Protein 4ZPO (pdb70)

GO terms:
  GO:0016020 membrane (C, IDA)
  GO:0043524 negative regulation of neuron apoptotic process (P, IGI)
  GO:0050808 synapse organization (P, IGI)

Structure (mmCIF, N/CA/C/O backbone):
data_4ZPO
#
_entry.id   4ZPO
#
_cell.length_a   108.637
_cell.length_b   108.637
_cell.length_c   96.614
_cell.angle_alpha   90.00
_cell.angle_beta   90.00
_cell.angle_gamma   90.00
#
_symmetry.space_group_name_H-M   'P 43 21 2'
#
loop_
_entity.id
_entity.type
_entity.pdbx_description
1 polymer 'MCG133388, isoform CRA_f'
2 branched alpha-L-fucopyranose-(1-6)-2-acetamido-2-deoxy-beta-D-glucopyranose
3 non-polymer 'CALCIUM ION'
4 non-polymer alpha-D-mannopyranose
5 non-polymer (4S)-2-METHYL-2,4-PENTANEDIOL
6 water water
#
loop_
_atom_site.group_PDB
_atom_site.id
_atom_site.type_symbol
_atom_site.label_atom_id
_atom_site.label_alt_id
_atom_site.label_comp_id
_atom_site.label_asym_id
_atom_site.label_entity_id
_atom_site.label_seq_id
_atom_site.pdbx_PDB_ins_code
_atom_site.Cartn_x
_atom_site.Cartn_y
_atom_site.Cartn_z
_atom_site.occupancy
_atom_site.B_iso_or_equiv
_atom_site.auth_seq_id
_atom_site.auth_comp_id
_atom_site.auth_asym_id
_atom_site.auth_atom_id
_atom_site.pdbx_PDB_model_num
ATOM 1 N N . GLN A 1 1 ? 33.275 -0.241 67.605 1.00 114.65 1 GLN A N 1
ATOM 2 C CA . GLN A 1 1 ? 34.633 0.057 67.167 1.00 117.57 1 GLN A CA 1
ATOM 3 C C . GLN A 1 1 ? 34.745 1.508 66.706 1.00 112.93 1 GLN A C 1
ATOM 4 O O . GLN A 1 1 ? 35.165 2.380 67.467 1.00 113.13 1 GLN A O 1
ATOM 10 N N . LEU A 1 2 ? 34.373 1.760 65.455 1.00 107.75 2 LEU A N 1
ATOM 11 C CA . LEU A 1 2 ? 34.333 3.118 64.925 1.00 103.59 2 LEU A CA 1
ATOM 12 C C . LEU A 1 2 ? 32.932 3.470 64.441 1.00 101.53 2 LEU A C 1
ATOM 13 O O . LEU A 1 2 ? 32.416 2.858 63.505 1.00 100.25 2 LEU A O 1
ATOM 18 N N . ARG A 1 3 ? 32.321 4.460 65.081 1.00 101.78 3 ARG A N 1
ATOM 19 C CA . ARG A 1 3 ? 30.965 4.864 64.738 1.00 102.17 3 ARG A CA 1
ATOM 20 C C . ARG A 1 3 ? 30.908 6.311 64.262 1.00 95.69 3 ARG A C 1
ATOM 21 O O . ARG A 1 3 ? 31.336 7.226 64.966 1.00 93.49 3 ARG A O 1
ATOM 29 N N . TYR A 1 4 ? 30.380 6.505 63.059 1.00 91.72 4 TYR A N 1
ATOM 30 C CA . TYR A 1 4 ? 30.187 7.840 62.511 1.00 86.99 4 TYR A CA 1
ATOM 31 C C . TYR A 1 4 ? 28.751 8.008 62.034 1.00 83.09 4 TYR A C 1
ATOM 32 O O . TYR A 1 4 ? 28.003 7.036 61.939 1.00 83.52 4 TYR A O 1
ATOM 41 N N . SER A 1 5 ? 28.370 9.245 61.736 1.00 83.08 5 SER A N 1
ATOM 42 C CA . SER A 1 5 ? 27.027 9.529 61.249 1.00 77.17 5 SER A CA 1
ATOM 43 C C . SER A 1 5 ? 27.071 10.411 60.009 1.00 78.88 5 SER A C 1
ATOM 44 O O . SER A 1 5 ? 27.862 11.352 59.934 1.00 85.14 5 SER A O 1
ATOM 47 N N . VAL A 1 6 ? 26.223 10.099 59.036 1.00 76.79 6 VAL A N 1
ATOM 48 C CA . VAL A 1 6 ? 26.119 10.909 57.829 1.00 75.63 6 VAL A CA 1
ATOM 49 C C . VAL A 1 6 ? 24.653 11.055 57.418 1.00 81.53 6 VAL A C 1
ATOM 50 O O . VAL A 1 6 ? 23.869 10.109 57.515 1.00 79.83 6 VAL A O 1
ATOM 54 N N . VAL A 1 7 ? 24.284 12.255 56.985 1.00 83.16 7 VAL A N 1
ATOM 55 C CA . VAL A 1 7 ? 22.917 12.528 56.564 1.00 78.50 7 VAL A CA 1
ATOM 56 C C . VAL A 1 7 ? 22.664 11.978 55.164 1.00 76.10 7 VAL A C 1
ATOM 57 O O . VAL A 1 7 ? 23.488 12.139 54.265 1.00 79.36 7 VAL A O 1
ATOM 61 N N . GLU A 1 8 ? 21.523 11.316 54.997 1.00 74.33 8 GLU A N 1
ATOM 62 C CA . GLU A 1 8 ? 21.091 10.802 53.703 1.00 69.52 8 GLU A CA 1
ATOM 63 C C . GLU A 1 8 ? 21.013 11.923 52.666 1.00 71.82 8 GLU A C 1
ATOM 64 O O . GLU A 1 8 ? 20.767 13.079 53.016 1.00 83.29 8 GLU A O 1
ATOM 70 N N . GLU A 1 9 ? 21.239 11.574 51.401 1.00 62.82 9 GLU A N 1
ATOM 71 C CA . GLU A 1 9 ? 21.131 12.505 50.274 1.00 60.36 9 GLU A CA 1
ATOM 72 C C . GLU A 1 9 ? 22.149 13.642 50.333 1.00 58.86 9 GLU A C 1
ATOM 73 O O . GLU A 1 9 ? 21.987 14.662 49.663 1.00 57.98 9 GLU A O 1
ATOM 79 N N . SER A 1 10 ? 23.196 13.468 51.131 1.00 59.44 10 SER A N 1
ATOM 80 C CA . SER A 1 10 ? 24.251 14.470 51.214 1.00 58.38 10 SER A CA 1
ATOM 81 C C . SER A 1 10 ? 25.112 14.434 49.956 1.00 60.45 10 SER A C 1
ATOM 82 O O . SER A 1 10 ? 25.325 13.372 49.371 1.00 61.90 10 SER A O 1
ATOM 85 N N . GLU A 1 11 ? 25.599 15.599 49.543 1.00 70.36 11 GLU A N 1
ATOM 86 C CA . GLU A 1 11 ? 26.399 15.713 48.328 1.00 76.27 11 GLU A CA 1
ATOM 87 C C . GLU A 1 11 ? 27.738 14.992 48.453 1.00 76.72 11 GLU A C 1
ATOM 88 O O . GLU A 1 11 ? 28.323 14.946 49.536 1.00 73.97 11 GLU A O 1
ATOM 94 N N . PRO A 1 12 ? 28.220 14.416 47.339 1.00 77.99 12 PRO A N 1
ATOM 95 C CA . PRO A 1 12 ? 29.530 13.757 47.286 1.00 73.52 12 PRO A CA 1
ATOM 96 C C . PRO A 1 12 ? 30.656 14.687 47.732 1.00 74.63 12 PRO A C 1
ATOM 97 O O . PRO A 1 12 ? 30.776 15.801 47.222 1.00 76.53 12 PRO A O 1
ATOM 101 N N . GLY A 1 13 ? 31.468 14.226 48.677 1.00 72.71 13 GLY A N 1
ATOM 102 C CA . GLY A 1 13 ? 32.527 15.041 49.238 1.00 67.94 13 GLY A CA 1
ATOM 103 C C . GLY A 1 13 ? 32.237 15.389 50.684 1.00 62.40 13 GLY A C 1
ATOM 104 O O . GLY A 1 13 ? 33.072 15.971 51.376 1.00 64.37 13 GLY A O 1
ATOM 105 N N . THR A 1 14 ? 31.040 15.029 51.137 1.00 56.08 14 THR A N 1
ATOM 106 C CA . THR A 1 14 ? 30.624 15.276 52.512 1.00 57.90 14 THR A CA 1
ATOM 107 C C . THR A 1 14 ? 31.481 14.484 53.493 1.00 57.78 14 THR A C 1
ATOM 108 O O . THR A 1 14 ? 31.705 13.288 53.308 1.00 58.23 14 THR A O 1
ATOM 112 N N . LEU A 1 15 ? 31.961 15.158 54.533 1.00 60.58 15 LEU A N 1
ATOM 113 C CA . LEU A 1 15 ? 32.761 14.504 55.560 1.00 67.14 15 LEU A CA 1
ATOM 114 C C . LEU A 1 15 ? 31.891 13.576 56.400 1.00 71.84 15 LEU A C 1
ATOM 115 O O . LEU A 1 15 ? 30.731 13.883 56.677 1.00 79.13 15 LEU A O 1
ATOM 120 N N . VAL A 1 16 ? 32.453 12.441 56.800 1.00 72.45 16 VAL A N 1
ATOM 121 C CA . VAL A 1 16 ? 31.732 11.476 57.622 1.00 71.07 16 VAL A CA 1
ATOM 122 C C . VAL A 1 16 ? 32.494 11.202 58.916 1.00 72.47 16 VAL A C 1
ATOM 123 O O . VAL A 1 16 ? 31.900 11.083 59.989 1.00 77.25 16 VAL A O 1
ATOM 127 N N . GLY A 1 17 ? 33.816 11.113 58.807 1.00 73.00 17 GLY A N 1
ATOM 128 C CA . GLY A 1 17 ? 34.662 10.874 59.962 1.00 76.78 17 GLY A CA 1
ATOM 129 C C . GLY A 1 17 ? 36.137 10.835 59.613 1.00 76.03 17 GLY A C 1
ATOM 130 O O . GLY A 1 17 ? 36.509 10.528 58.481 1.00 72.32 17 GLY A O 1
ATOM 131 N N . ASN A 1 18 ? 36.980 11.150 60.590 1.00 80.28 18 ASN A N 1
ATOM 132 C CA . ASN A 1 18 ? 38.423 11.118 60.393 1.00 88.48 18 ASN A CA 1
ATOM 133 C C . ASN A 1 18 ? 39.001 9.779 60.838 1.00 91.95 18 ASN A C 1
ATOM 134 O O . ASN A 1 18 ? 39.264 9.567 62.021 1.00 96.06 18 ASN A O 1
ATOM 139 N N . VAL A 1 19 ? 39.192 8.879 59.878 1.00 88.64 19 VAL A N 1
ATOM 140 C CA . VAL A 1 19 ? 39.693 7.538 60.157 1.00 85.96 19 VAL A CA 1
ATOM 141 C C . VAL A 1 19 ? 41.141 7.564 60.645 1.00 87.01 19 VAL A C 1
ATOM 142 O O . VAL A 1 19 ? 41.503 6.852 61.583 1.00 86.18 19 VAL A O 1
ATOM 146 N N . ALA A 1 20 ? 41.961 8.397 60.010 1.00 85.22 20 ALA A N 1
ATOM 147 C CA . ALA A 1 20 ? 43.382 8.480 60.334 1.00 84.47 20 ALA A CA 1
ATOM 148 C C . ALA A 1 20 ? 43.619 8.983 61.756 1.00 88.25 20 ALA A C 1
ATOM 149 O O . ALA A 1 20 ? 44.446 8.437 62.485 1.00 91.43 20 ALA A O 1
ATOM 151 N N . GLN A 1 21 ? 42.889 10.024 62.145 1.00 92.83 21 GLN A N 1
ATOM 152 C CA . GLN A 1 21 ? 43.050 10.624 63.466 1.00 103.52 21 GLN A CA 1
ATOM 153 C C . GLN A 1 21 ? 42.567 9.691 64.573 1.00 104.86 21 GLN A C 1
ATOM 154 O O . GLN A 1 21 ? 43.215 9.558 65.611 1.00 109.04 21 GLN A O 1
ATOM 160 N N . ASP A 1 22 ? 41.431 9.040 64.340 1.00 101.27 22 ASP A N 1
ATOM 161 C CA . ASP A 1 22 ? 40.840 8.144 65.330 1.00 101.81 22 ASP A CA 1
ATOM 162 C C . ASP A 1 22 ? 41.598 6.823 65.432 1.00 98.57 22 ASP A C 1
ATOM 163 O O . ASP A 1 22 ? 41.283 5.982 66.275 1.00 97.76 22 ASP A O 1
ATOM 168 N N . LEU A 1 23 ? 42.595 6.643 64.571 1.00 95.64 23 LEU A N 1
ATOM 169 C CA . LEU A 1 23 ? 43.398 5.425 64.572 1.00 93.51 23 LEU A CA 1
ATOM 170 C C . LEU A 1 23 ? 44.824 5.699 65.036 1.00 95.14 23 LEU A C 1
ATOM 171 O O . LEU A 1 23 ? 45.574 4.772 65.341 1.00 95.65 23 LEU A O 1
ATOM 176 N N . GLY A 1 24 ? 45.193 6.975 65.089 1.00 86.67 24 GLY A N 1
ATOM 177 C CA . GLY A 1 24 ? 46.517 7.367 65.533 1.00 89.47 24 GLY A CA 1
ATOM 178 C C . GLY A 1 24 ? 47.493 7.537 64.385 1.00 94.78 24 GLY A C 1
ATOM 179 O O . GLY A 1 24 ? 48.691 7.731 64.600 1.00 90.95 24 GLY A O 1
ATOM 180 N N . LEU A 1 25 ? 46.979 7.463 63.162 1.00 85.42 25 LEU A N 1
ATOM 181 C CA . LEU A 1 25 ? 47.806 7.627 61.972 1.00 91.89 25 LEU A CA 1
ATOM 182 C C . LEU A 1 25 ? 47.976 9.102 61.625 1.00 92.06 25 LEU A C 1
ATOM 183 O O . LEU A 1 25 ? 46.996 9.826 61.457 1.00 88.22 25 LEU A O 1
ATOM 188 N N . LYS A 1 26 ? 49.227 9.542 61.522 1.00 95.07 26 LYS A N 1
ATOM 189 C CA . LYS A 1 26 ? 49.523 10.937 61.217 1.00 96.78 26 LYS A CA 1
ATOM 190 C C . LYS A 1 26 ? 50.639 11.068 60.184 1.00 96.84 26 LYS A C 1
ATOM 191 O O . LYS A 1 26 ? 51.782 10.698 60.444 1.00 98.93 26 LYS A O 1
ATOM 197 N N . GLY A 1 27 ? 50.301 11.596 59.012 1.00 95.58 27 GLY A N 1
ATOM 198 C CA . GLY A 1 27 ? 51.291 11.877 57.989 1.00 94.40 27 GLY A CA 1
ATOM 199 C C . GLY A 1 27 ? 51.700 10.679 57.154 1.00 92.81 27 GLY A C 1
ATOM 200 O O . GLY A 1 27 ? 50.907 10.152 56.373 1.00 89.17 27 GLY A O 1
ATOM 201 N N . THR A 1 28 ? 52.946 10.247 57.325 1.00 93.44 28 THR A N 1
ATOM 202 C CA . THR A 1 28 ? 53.515 9.175 56.514 1.00 87.17 28 THR A CA 1
ATOM 203 C C . THR A 1 28 ? 52.893 7.817 56.845 1.00 86.63 28 THR A C 1
ATOM 204 O O . THR A 1 28 ? 52.978 6.877 56.053 1.00 86.42 28 THR A O 1
ATOM 208 N N . ASP A 1 29 ? 52.264 7.722 58.014 1.00 89.22 29 ASP A N 1
ATOM 209 C CA . ASP A 1 29 ? 51.608 6.487 58.439 1.00 90.74 29 ASP A CA 1
ATOM 210 C C . ASP A 1 29 ? 50.558 6.023 57.435 1.00 90.36 29 ASP A C 1
ATOM 211 O O . ASP A 1 29 ? 50.343 4.825 57.255 1.00 89.96 29 ASP A O 1
ATOM 216 N N . LEU A 1 30 ? 49.908 6.984 56.786 1.00 90.77 30 LEU A N 1
ATOM 217 C CA . LEU A 1 30 ? 48.848 6.692 55.829 1.00 89.43 30 LEU A CA 1
ATOM 218 C C . LEU A 1 30 ? 49.382 5.963 54.599 1.00 89.93 30 LEU A C 1
ATOM 219 O O . LEU A 1 30 ? 48.682 5.147 53.999 1.00 90.81 30 LEU A O 1
ATOM 224 N N . LEU A 1 31 ? 50.623 6.262 54.226 1.00 88.32 31 LEU A N 1
ATOM 225 C CA . LEU A 1 31 ? 51.251 5.623 53.075 1.00 87.50 31 LEU A CA 1
ATOM 226 C C . LEU A 1 31 ? 52.005 4.358 53.473 1.00 92.90 31 LEU A C 1
ATOM 227 O O . LEU A 1 31 ? 51.853 3.311 52.842 1.00 94.94 31 LEU A O 1
ATOM 232 N N . SER A 1 32 ? 52.816 4.466 54.522 1.00 93.99 32 SER A N 1
ATOM 233 C CA . SER A 1 32 ? 53.651 3.358 54.979 1.00 89.36 32 SER A CA 1
ATOM 234 C C . SER A 1 32 ? 52.826 2.143 55.394 1.00 94.17 32 SER A C 1
ATOM 235 O O . SER A 1 32 ? 53.214 1.003 55.140 1.00 92.28 32 SER A O 1
ATOM 238 N N . ARG A 1 33 ? 51.688 2.390 56.034 1.00 87.72 33 ARG A N 1
ATOM 239 C CA . ARG A 1 33 ? 50.823 1.305 56.480 1.00 90.83 33 ARG A CA 1
ATOM 240 C C . ARG A 1 33 ? 49.692 1.055 55.488 1.00 86.96 33 ARG A C 1
ATOM 241 O O . ARG A 1 33 ? 48.815 0.225 55.731 1.00 85.68 33 ARG A O 1
ATOM 249 N N . ARG A 1 34 ? 49.727 1.781 54.372 1.00 85.48 34 ARG A N 1
ATOM 250 C CA . ARG A 1 34 ? 48.778 1.595 53.275 1.00 87.71 34 ARG A CA 1
ATOM 251 C C . ARG A 1 34 ? 47.321 1.670 53.724 1.00 83.18 34 ARG A C 1
ATOM 252 O O . ARG A 1 34 ? 46.626 0.655 53.767 1.00 82.75 34 ARG A O 1
ATOM 260 N N . LEU A 1 35 ? 46.868 2.874 54.061 1.00 78.03 35 LEU A N 1
ATOM 261 C CA . LEU A 1 35 ? 45.477 3.088 54.442 1.00 83.51 35 LEU A CA 1
ATOM 262 C C . LEU A 1 35 ? 44.580 2.728 53.264 1.00 79.30 35 LEU A C 1
ATOM 263 O O . LEU A 1 35 ? 44.880 3.070 52.120 1.00 80.86 35 LEU A O 1
ATOM 268 N N . ARG A 1 36 ? 43.482 2.033 53.543 1.00 76.81 36 ARG A N 1
ATOM 269 C CA . ARG A 1 36 ? 42.736 1.367 52.485 1.00 76.94 36 ARG A CA 1
ATOM 270 C C . ARG A 1 36 ? 41.342 0.931 52.928 1.00 81.30 36 ARG A C 1
ATOM 271 O O . ARG A 1 36 ? 41.146 0.526 54.074 1.00 87.27 36 ARG A O 1
ATOM 279 N N . LEU A 1 37 ? 40.377 1.019 52.018 1.00 80.38 37 LEU A N 1
ATOM 280 C CA . LEU A 1 37 ? 39.065 0.422 52.242 1.00 71.25 37 LEU A CA 1
ATOM 281 C C . LEU A 1 37 ? 39.132 -1.063 51.909 1.00 88.48 37 LEU A C 1
ATOM 282 O O . LEU A 1 37 ? 39.908 -1.474 51.048 1.00 84.80 37 LEU A O 1
ATOM 287 N N . GLY A 1 38 ? 38.319 -1.860 52.598 1.00 91.97 38 GLY A N 1
ATOM 288 C CA . GLY A 1 38 ? 38.343 -3.307 52.457 1.00 92.97 38 GLY A CA 1
ATOM 289 C C . GLY A 1 38 ? 38.257 -3.818 51.031 1.00 95.29 38 GLY A C 1
ATOM 290 O O . GLY A 1 38 ? 39.261 -4.228 50.448 1.00 95.51 38 GLY A O 1
ATOM 291 N N . SER A 1 39 ? 37.054 -3.798 50.468 1.00 97.01 39 SER A N 1
ATOM 292 C CA . SER A 1 39 ? 36.846 -4.285 49.110 1.00 97.51 39 SER A CA 1
ATOM 293 C C . SER A 1 39 ? 36.351 -3.177 48.188 1.00 92.76 39 SER A C 1
ATOM 294 O O . SER A 1 39 ? 36.144 -2.042 48.619 1.00 83.43 39 SER A O 1
ATOM 297 N N . GLU A 1 40 ? 36.163 -3.518 46.917 1.00 95.36 40 GLU A N 1
ATOM 298 C CA . GLU A 1 40 ? 35.687 -2.565 45.922 1.00 94.78 40 GLU A CA 1
ATOM 299 C C . GLU A 1 40 ? 34.252 -2.143 46.221 1.00 95.44 40 GLU A C 1
ATOM 300 O O . GLU A 1 40 ? 33.814 -1.065 45.821 1.00 97.57 40 GLU A O 1
ATOM 306 N N . GLU A 1 41 ? 33.526 -3.005 46.927 1.00 95.14 41 GLU A N 1
ATOM 307 C CA . GLU A 1 41 ? 32.144 -2.732 47.301 1.00 93.11 41 GLU A CA 1
ATOM 308 C C . GLU A 1 41 ? 32.067 -1.643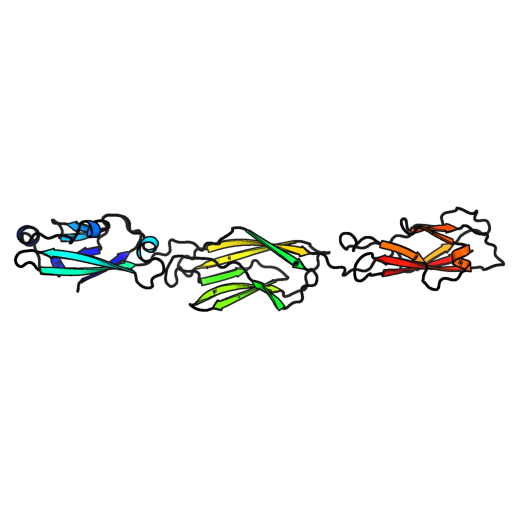 48.365 1.00 91.55 41 GLU A C 1
ATOM 309 O O . GLU A 1 41 ? 31.136 -0.837 48.376 1.00 86.93 41 GLU A O 1
ATOM 315 N N . ASN A 1 42 ? 33.051 -1.626 49.259 1.00 92.40 42 ASN A N 1
ATOM 316 C CA . ASN A 1 42 ? 33.107 -0.627 50.322 1.00 89.54 42 ASN A CA 1
ATOM 317 C C . ASN A 1 42 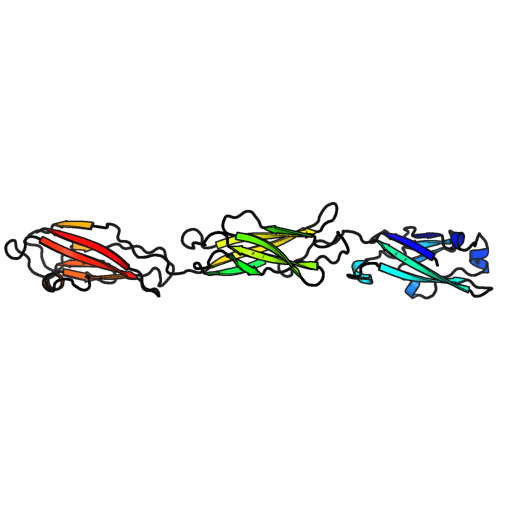? 33.258 0.787 49.773 1.00 84.20 42 ASN A C 1
ATOM 318 O O . ASN A 1 42 ? 32.750 1.745 50.353 1.00 86.58 42 ASN A O 1
ATOM 323 N N . GLY A 1 43 ? 33.957 0.906 48.649 1.00 85.10 43 GLY A N 1
ATOM 324 C CA . GLY A 1 43 ? 34.212 2.199 48.040 1.00 87.71 43 GLY A CA 1
ATOM 325 C C . GLY A 1 43 ? 33.125 2.646 47.083 1.00 88.46 43 GLY A C 1
ATOM 326 O O . GLY A 1 43 ? 33.294 3.629 46.361 1.00 88.47 43 GLY A O 1
ATOM 327 N N . ARG A 1 44 ? 32.008 1.925 47.074 1.00 88.35 44 ARG A N 1
ATOM 328 C CA . ARG A 1 44 ? 30.884 2.276 46.214 1.00 85.77 44 ARG A CA 1
ATOM 329 C C . ARG A 1 44 ? 30.264 3.603 46.638 1.00 84.93 44 ARG A C 1
ATOM 330 O O . ARG A 1 44 ? 29.975 4.459 45.801 1.00 85.54 44 ARG A O 1
ATOM 338 N N . TYR A 1 45 ? 30.070 3.772 47.942 1.00 82.51 45 TYR A N 1
ATOM 339 C CA . TYR A 1 45 ? 29.454 4.984 48.470 1.00 79.94 45 TYR A CA 1
ATOM 340 C C . TYR A 1 45 ? 30.449 5.857 49.229 1.00 78.03 45 TYR A C 1
ATOM 341 O O . TYR A 1 45 ? 30.158 7.012 49.538 1.00 78.97 45 TYR A O 1
ATOM 350 N N . PHE A 1 46 ? 31.623 5.310 49.528 1.00 78.00 46 PHE A N 1
ATOM 351 C CA . PHE A 1 46 ? 32.608 6.037 50.323 1.00 72.12 46 PHE A CA 1
ATOM 352 C C . PHE A 1 46 ? 33.979 6.122 49.655 1.00 71.72 46 PHE A C 1
ATOM 353 O O . PHE A 1 46 ? 34.277 5.392 48.709 1.00 69.67 46 PHE A O 1
ATOM 361 N N . SER A 1 47 ? 34.808 7.027 50.166 1.00 73.46 47 SER A N 1
ATOM 362 C CA . SER A 1 47 ? 36.179 7.179 49.699 1.00 72.94 47 SER A CA 1
ATOM 363 C C . SER A 1 47 ? 37.091 7.545 50.861 1.00 71.68 47 SER A C 1
ATOM 364 O O . SER A 1 47 ? 36.815 8.485 51.608 1.00 68.66 47 SER A O 1
ATOM 367 N N . LEU A 1 48 ? 38.177 6.796 51.012 1.00 74.29 48 LEU A N 1
ATOM 368 C CA . LEU A 1 48 ? 39.144 7.064 52.065 1.00 62.94 48 LEU A CA 1
ATOM 369 C C . LEU A 1 48 ? 40.354 7.789 51.486 1.00 70.40 48 LEU A C 1
ATOM 370 O O . LEU A 1 48 ? 41.076 7.243 50.653 1.00 75.34 48 LEU A O 1
ATOM 375 N N . SER A 1 49 ? 40.562 9.026 51.924 1.00 71.60 49 SER A N 1
ATOM 376 C CA . SER A 1 49 ? 41.632 9.861 51.389 1.00 74.70 49 SER A CA 1
ATOM 377 C C . SER A 1 49 ? 42.989 9.504 51.987 1.00 76.68 49 SER A C 1
ATOM 378 O O . SER A 1 49 ? 43.089 9.161 53.163 1.00 78.66 49 SER A O 1
ATOM 381 N N . LEU A 1 50 ? 44.031 9.581 51.165 1.00 81.11 50 LEU A N 1
ATOM 382 C CA . LEU A 1 50 ? 45.396 9.368 51.635 1.00 89.18 50 LEU A CA 1
ATOM 383 C C . LEU A 1 50 ? 46.016 10.686 52.079 1.00 87.76 50 LEU A C 1
ATOM 384 O O . LEU A 1 50 ? 47.092 10.707 52.675 1.00 90.21 50 LEU A O 1
ATOM 389 N N . VAL A 1 51 ? 45.329 11.784 51.781 1.00 84.91 51 VAL A N 1
ATOM 390 C CA . VAL A 1 51 ? 45.810 13.113 52.141 1.00 84.57 51 VAL A CA 1
ATOM 391 C C . VAL A 1 51 ? 45.273 13.547 53.500 1.00 81.81 51 VAL A C 1
ATOM 392 O O . VAL A 1 51 ? 46.033 13.729 54.450 1.00 83.27 51 VAL A O 1
ATOM 396 N N . SER A 1 52 ? 43.957 13.713 53.583 1.00 78.11 52 SER A N 1
ATOM 397 C CA . SER A 1 52 ? 43.318 14.150 54.817 1.00 77.49 52 SER A CA 1
ATOM 398 C C . SER A 1 52 ? 43.076 12.980 55.765 1.00 77.58 52 SER A C 1
ATOM 399 O O . SER A 1 52 ? 42.955 13.167 56.976 1.00 79.64 52 SER A O 1
ATOM 402 N N . GLY A 1 53 ? 43.008 11.774 55.209 1.00 73.88 53 GLY A N 1
ATOM 403 C CA . GLY A 1 53 ? 42.743 10.585 55.998 1.00 78.99 53 GLY A CA 1
ATOM 404 C C . GLY A 1 53 ? 41.289 10.513 56.420 1.00 81.73 53 GLY A C 1
ATOM 405 O O . GLY A 1 53 ? 40.922 9.738 57.304 1.00 81.54 53 GLY A O 1
ATOM 406 N N . ALA A 1 54 ? 40.457 11.325 55.778 1.00 78.51 54 ALA A N 1
ATOM 407 C CA . ALA A 1 54 ? 39.048 11.419 56.134 1.00 72.78 54 ALA A CA 1
ATOM 408 C C . ALA A 1 54 ? 38.182 10.518 55.262 1.00 71.97 54 ALA A C 1
ATOM 409 O O . ALA A 1 54 ? 38.446 10.345 54.072 1.00 74.87 54 ALA A O 1
ATOM 411 N N . LEU A 1 55 ? 37.148 9.944 55.868 1.00 66.13 55 LEU A N 1
ATOM 412 C CA . LEU A 1 55 ? 36.181 9.132 55.143 1.00 60.01 55 LEU A CA 1
ATOM 413 C C . LEU A 1 55 ? 35.058 10.019 54.618 1.00 78.20 55 LEU A C 1
ATOM 414 O O . LEU A 1 55 ? 34.319 10.619 55.396 1.00 77.29 55 LEU A O 1
ATOM 419 N N . ALA A 1 56 ? 34.938 10.108 53.297 1.00 70.32 56 ALA A N 1
ATOM 420 C CA . ALA A 1 56 ? 33.958 11.001 52.689 1.00 68.11 56 ALA A CA 1
ATOM 421 C C . ALA A 1 56 ? 32.957 10.251 51.817 1.00 75.57 56 ALA A C 1
ATOM 422 O O . ALA A 1 56 ? 33.185 9.105 51.433 1.00 78.19 56 ALA A O 1
ATOM 424 N N . VAL A 1 57 ? 31.848 10.914 51.506 1.00 75.46 57 VAL A N 1
ATOM 425 C CA . VAL A 1 57 ? 30.816 10.340 50.652 1.00 72.76 57 VAL A CA 1
ATOM 426 C C . VAL A 1 57 ? 31.255 10.336 49.190 1.00 76.53 57 VAL A C 1
ATOM 427 O O . VAL A 1 57 ? 31.515 11.390 48.610 1.00 79.15 57 VAL A O 1
ATOM 431 N N . SER A 1 58 ? 31.342 9.146 48.602 1.00 78.56 58 SER A N 1
ATOM 432 C CA . SER A 1 58 ? 31.752 9.010 47.207 1.00 83.47 58 SER A CA 1
ATOM 433 C C . SER A 1 58 ? 30.581 9.245 46.260 1.00 82.68 58 SER A C 1
ATOM 434 O O . SER A 1 58 ? 30.690 10.002 45.295 1.00 85.86 58 SER A O 1
ATOM 437 N N . GLN A 1 59 ? 29.464 8.584 46.541 1.00 82.96 59 GLN A N 1
ATOM 438 C CA . GLN A 1 59 ? 28.259 8.727 45.732 1.00 80.37 59 GLN A CA 1
ATOM 439 C C . GLN A 1 59 ? 27.063 9.035 46.627 1.00 71.58 59 GLN A C 1
ATOM 440 O O . GLN A 1 59 ? 27.014 8.592 47.775 1.00 69.13 59 GLN A O 1
ATOM 446 N N . LYS A 1 60 ? 26.109 9.798 46.100 1.00 66.10 60 LYS A N 1
ATOM 447 C CA . LYS A 1 60 ? 24.911 10.170 46.846 1.00 64.28 60 LYS A CA 1
ATOM 448 C C . LYS A 1 60 ? 24.182 8.931 47.367 1.00 64.62 60 LYS A C 1
ATOM 449 O O . LYS A 1 60 ? 23.874 8.014 46.605 1.00 57.63 60 LYS A O 1
ATOM 455 N N . ILE A 1 61 ? 23.921 8.910 48.670 1.00 67.62 61 ILE A N 1
ATOM 456 C CA . ILE A 1 61 ? 23.355 7.737 49.328 1.00 59.10 61 ILE A CA 1
ATOM 457 C C . ILE A 1 61 ? 21.856 7.871 49.574 1.00 65.83 61 ILE A C 1
ATOM 458 O O . ILE A 1 61 ? 21.397 8.853 50.156 1.00 68.32 61 ILE A O 1
ATOM 463 N N . ASP A 1 62 ? 21.098 6.874 49.126 1.00 67.50 62 ASP A N 1
ATOM 464 C CA . ASP A 1 62 ? 19.663 6.829 49.376 1.00 66.73 62 ASP A CA 1
ATOM 465 C C . ASP A 1 62 ? 19.357 5.811 50.468 1.00 71.24 62 ASP A C 1
ATOM 466 O O . ASP A 1 62 ? 19.525 4.608 50.267 1.00 84.65 62 ASP A O 1
ATOM 471 N N . ARG A 1 63 ? 18.912 6.296 51.623 1.00 66.92 63 ARG A N 1
ATOM 472 C CA . ARG A 1 63 ? 18.670 5.429 52.772 1.00 65.18 63 ARG A CA 1
ATOM 473 C C . ARG A 1 63 ? 17.531 4.447 52.516 1.00 63.79 63 ARG A C 1
ATOM 474 O O . ARG A 1 63 ? 17.534 3.332 53.037 1.00 68.58 63 ARG A O 1
ATOM 482 N N . GLU A 1 64 ? 16.557 4.868 51.717 1.00 61.71 64 GLU A N 1
ATOM 483 C CA . GLU A 1 64 ? 15.410 4.020 51.405 1.00 64.27 64 GLU A CA 1
ATOM 484 C C . GLU A 1 64 ? 15.805 2.839 50.521 1.00 61.07 64 GLU A C 1
ATOM 485 O O . GLU A 1 64 ? 15.173 1.784 50.560 1.00 59.99 64 GLU A O 1
ATOM 491 N N . SER A 1 65 ? 16.853 3.021 49.725 1.00 64.95 65 SER A N 1
ATOM 492 C CA . SER A 1 65 ? 17.296 1.986 48.799 1.00 71.36 65 SER A CA 1
ATOM 493 C C . SER A 1 65 ? 18.170 0.938 49.483 1.00 74.55 65 SER A C 1
ATOM 494 O O . SER A 1 65 ? 18.237 -0.208 49.038 1.00 80.45 65 SER A O 1
ATOM 497 N N . LEU A 1 66 ? 18.834 1.331 50.564 1.00 70.35 66 LEU A N 1
ATOM 498 C CA . LEU A 1 66 ? 19.754 0.434 51.257 1.00 75.26 66 LEU A CA 1
ATOM 499 C C . LEU A 1 66 ? 19.080 -0.343 52.386 1.00 80.63 66 LEU A C 1
ATOM 500 O O . LEU A 1 66 ? 19.154 -1.572 52.430 1.00 91.98 66 LEU A O 1
ATOM 505 N N . CYS A 1 67 ? 18.425 0.371 53.296 1.00 73.93 67 CYS A N 1
ATOM 506 C CA . CYS A 1 67 ? 17.854 -0.257 54.484 1.00 75.67 67 CYS A CA 1
ATOM 507 C C . CYS A 1 67 ? 16.349 -0.468 54.372 1.00 79.87 67 CYS A C 1
ATOM 508 O O . CYS A 1 67 ? 15.786 -1.328 55.049 1.00 89.21 67 CYS A O 1
ATOM 511 N N . GLY A 1 68 ? 15.701 0.318 53.519 1.00 78.19 68 GLY A N 1
ATOM 512 C CA . GLY A 1 68 ? 14.271 0.193 53.310 1.00 79.33 68 GLY A CA 1
ATOM 513 C C . GLY A 1 68 ? 13.449 0.707 54.478 1.00 82.27 68 GLY A C 1
ATOM 514 O O . GLY A 1 68 ? 13.385 1.912 54.719 1.00 82.93 68 GLY A O 1
ATOM 515 N N . ALA A 1 69 ? 12.819 -0.211 55.206 1.00 83.52 69 ALA A N 1
ATOM 516 C CA . ALA A 1 69 ? 11.950 0.157 56.318 1.00 76.95 69 ALA A CA 1
ATOM 517 C C . ALA A 1 69 ? 12.568 -0.204 57.665 1.00 81.16 69 ALA A C 1
ATOM 518 O O . ALA A 1 69 ? 11.869 -0.285 58.674 1.00 80.10 69 ALA A O 1
ATOM 520 N N . SER A 1 70 ? 13.880 -0.420 57.674 1.00 81.80 70 SER A N 1
ATOM 521 C CA . SER A 1 70 ? 14.592 -0.761 58.901 1.00 86.25 70 SER A CA 1
ATOM 522 C C . SER A 1 70 ? 14.622 0.424 59.860 1.00 83.59 70 SER A C 1
ATOM 523 O O . SER A 1 70 ? 14.632 1.578 59.432 1.00 81.52 70 SER A O 1
ATOM 526 N N . THR A 1 71 ? 14.637 0.132 61.158 1.00 85.42 71 THR A N 1
ATOM 527 C CA . THR A 1 71 ? 14.674 1.174 62.179 1.00 86.59 71 THR A CA 1
ATOM 528 C C . THR A 1 71 ? 15.962 1.985 62.090 1.00 88.56 71 THR A C 1
ATOM 529 O O . THR A 1 71 ? 15.931 3.212 61.994 1.00 86.61 71 THR A O 1
ATOM 533 N N . SER A 1 72 ? 17.095 1.290 62.122 1.00 91.63 72 SER A N 1
ATOM 534 C CA . SER A 1 72 ? 18.394 1.942 62.021 1.00 93.12 72 SER A CA 1
ATOM 535 C C . SER A 1 72 ? 19.168 1.431 60.812 1.00 89.39 72 SER A C 1
ATOM 536 O O . SER A 1 72 ? 19.206 0.229 60.548 1.00 90.32 72 SER A O 1
ATOM 539 N N . CYS A 1 73 ? 19.780 2.353 60.078 1.00 85.31 73 CYS A N 1
ATOM 540 C CA . CYS A 1 73 ? 20.571 1.998 58.908 1.00 82.07 73 CYS A CA 1
ATOM 541 C C . CYS A 1 73 ? 22.058 2.031 59.244 1.00 82.36 73 CYS A C 1
ATOM 542 O O . CYS A 1 73 ? 22.659 3.100 59.334 1.00 82.32 73 CYS A O 1
ATOM 545 N N . LEU A 1 74 ? 22.644 0.853 59.432 1.00 84.98 74 LEU A N 1
ATOM 546 C CA . LEU A 1 74 ? 24.054 0.741 59.789 1.00 85.85 74 LEU A CA 1
ATOM 547 C C . LEU A 1 74 ? 24.870 0.177 58.632 1.00 85.30 74 LEU A C 1
ATOM 548 O O . LEU A 1 74 ? 24.803 -1.016 58.340 1.00 84.67 74 LEU A O 1
ATOM 553 N N . LEU A 1 75 ? 25.641 1.040 57.978 1.00 84.02 75 LEU A N 1
ATOM 554 C CA . LEU A 1 75 ? 26.454 0.629 56.840 1.00 81.69 75 LEU A CA 1
ATOM 555 C C . LEU A 1 75 ? 27.858 0.242 57.289 1.00 84.85 75 LEU A C 1
ATOM 556 O O . LEU A 1 75 ? 28.629 1.092 57.733 1.00 89.60 75 LEU A O 1
ATOM 561 N N . PRO A 1 76 ? 28.194 -1.052 57.180 1.00 86.64 76 PRO A N 1
ATOM 562 C CA . PRO A 1 76 ? 29.502 -1.555 57.609 1.00 85.32 76 PRO A CA 1
ATOM 563 C C . PRO A 1 76 ? 30.575 -1.441 56.527 1.00 82.21 76 PRO A C 1
ATOM 564 O O . PRO A 1 76 ? 30.390 -1.930 55.412 1.00 81.55 76 PRO A O 1
ATOM 568 N N . VAL A 1 77 ? 31.686 -0.793 56.858 1.00 84.69 77 VAL A N 1
ATOM 569 C CA . VAL A 1 77 ? 32.823 -0.730 55.949 1.00 83.45 77 VAL A CA 1
ATOM 570 C C . VAL A 1 77 ? 34.069 -1.297 56.618 1.00 83.13 77 VAL A C 1
ATOM 571 O O . VAL A 1 77 ? 34.150 -1.374 57.844 1.00 79.86 77 VAL A O 1
ATOM 575 N N . GLN A 1 78 ? 35.036 -1.692 55.799 1.00 87.14 78 GLN A N 1
ATOM 576 C CA . GLN A 1 78 ? 36.220 -2.390 56.278 1.00 95.42 78 GLN A CA 1
ATOM 577 C C . GLN A 1 78 ? 37.480 -1.571 56.011 1.00 96.17 78 GLN A C 1
ATOM 578 O O . GLN A 1 78 ? 37.803 -1.272 54.862 1.00 100.81 78 GLN A O 1
ATOM 584 N N . VAL A 1 79 ? 38.182 -1.199 57.077 1.00 96.17 79 VAL A N 1
ATOM 585 C CA . VAL A 1 79 ? 39.405 -0.411 56.947 1.00 86.87 79 VAL A CA 1
ATOM 586 C C . VAL A 1 79 ? 40.637 -1.268 57.213 1.00 84.01 79 VAL A C 1
ATOM 587 O O . VAL A 1 79 ? 40.781 -1.851 58.286 1.00 85.75 79 VAL A O 1
ATOM 591 N N . VAL A 1 80 ? 41.526 -1.337 56.226 1.00 86.12 80 VAL A N 1
ATOM 592 C CA . VAL A 1 80 ? 42.697 -2.201 56.308 1.00 82.21 80 VAL A CA 1
ATOM 593 C C . VAL A 1 80 ? 44.001 -1.413 56.402 1.00 99.23 80 VAL A C 1
ATOM 594 O O . VAL A 1 80 ? 44.259 -0.520 55.594 1.00 98.95 80 VAL A O 1
ATOM 598 N N . THR A 1 81 ? 44.815 -1.748 57.398 1.00 98.14 81 THR A N 1
ATOM 599 C CA . THR A 1 81 ? 46.156 -1.189 57.525 1.00 97.04 81 THR A CA 1
ATOM 600 C C . THR A 1 81 ? 47.170 -2.323 57.637 1.00 103.06 81 THR A C 1
ATOM 601 O O . THR A 1 81 ? 46.889 -3.356 58.245 1.00 109.97 81 THR A O 1
ATOM 605 N N . GLU A 1 82 ? 48.345 -2.131 57.047 1.00 101.88 82 GLU A N 1
ATOM 606 C CA . GLU A 1 82 ? 49.365 -3.174 57.031 1.00 101.90 82 GLU A CA 1
ATOM 607 C C . GLU A 1 82 ? 50.503 -2.893 58.006 1.00 106.23 82 GLU A C 1
ATOM 608 O O . GLU A 1 82 ? 50.711 -1.753 58.425 1.00 104.96 82 GLU A O 1
ATOM 614 N N . HIS A 1 83 ? 51.231 -3.954 58.350 1.00 107.82 83 HIS A N 1
ATOM 615 C CA . HIS A 1 83 ? 52.410 -3.878 59.213 1.00 109.66 83 HIS A CA 1
ATOM 616 C C . HIS A 1 83 ? 52.147 -3.174 60.546 1.00 112.48 83 HIS A C 1
ATOM 617 O O . HIS A 1 83 ? 52.529 -2.016 60.725 1.00 113.57 83 HIS A O 1
ATOM 624 N N . PRO A 1 84 ? 51.491 -3.873 61.488 1.00 113.10 84 PRO A N 1
ATOM 625 C CA . PRO A 1 84 ? 50.967 -5.230 61.312 1.00 116.43 84 PRO A CA 1
ATOM 626 C C . PRO A 1 84 ? 49.590 -5.219 60.657 1.00 116.08 84 PRO A C 1
ATOM 627 O O . PRO A 1 84 ? 48.839 -4.258 60.825 1.00 111.90 84 PRO A O 1
ATOM 631 N N . LEU A 1 85 ? 49.275 -6.273 59.912 1.00 121.31 85 LEU A N 1
ATOM 632 C CA . LEU A 1 85 ? 47.997 -6.367 59.216 1.00 119.48 85 LEU A CA 1
ATOM 633 C C . LEU A 1 85 ? 46.842 -6.425 60.212 1.00 122.61 85 LEU A C 1
ATOM 634 O O . LEU A 1 85 ? 46.524 -7.485 60.749 1.00 128.10 85 LEU A O 1
ATOM 639 N N . GLU A 1 86 ? 46.227 -5.274 60.462 1.00 124.08 86 GLU A N 1
ATOM 640 C CA . GLU A 1 86 ? 45.098 -5.194 61.381 1.00 129.34 86 GLU A CA 1
ATOM 641 C C . GLU A 1 86 ? 43.883 -4.570 60.703 1.00 124.44 86 GLU A C 1
ATOM 642 O O . GLU A 1 86 ? 43.973 -3.499 60.100 1.00 122.19 86 GLU A O 1
ATOM 648 N N . LEU A 1 87 ? 42.746 -5.249 60.806 1.00 120.89 87 LEU A N 1
ATOM 649 C CA . LEU A 1 87 ? 41.521 -4.796 60.162 1.00 114.78 87 LEU A CA 1
ATOM 650 C C . LEU A 1 87 ? 40.599 -4.119 61.171 1.00 111.12 87 LEU A C 1
ATOM 651 O O . LEU A 1 87 ? 40.462 -4.579 62.304 1.00 114.87 87 LEU A O 1
ATOM 656 N N . THR A 1 88 ? 39.969 -3.027 60.751 1.00 105.59 88 THR A N 1
ATOM 657 C CA . THR A 1 88 ? 39.111 -2.251 61.638 1.00 103.13 88 THR A CA 1
ATOM 658 C C . THR A 1 88 ? 37.696 -2.127 61.083 1.00 98.03 88 THR A C 1
ATOM 659 O O . THR A 1 88 ? 37.499 -1.715 59.939 1.00 92.23 88 THR A O 1
ATOM 663 N N . ARG A 1 89 ? 36.712 -2.486 61.901 1.00 99.82 89 ARG A N 1
ATOM 664 C CA . ARG A 1 89 ? 35.314 -2.384 61.502 1.00 101.91 89 ARG A CA 1
ATOM 665 C C . ARG A 1 89 ? 34.766 -0.990 61.782 1.00 98.09 89 ARG A C 1
ATOM 666 O O . ARG A 1 89 ? 34.836 -0.500 62.908 1.00 100.30 89 ARG A O 1
ATOM 674 N N . VAL A 1 90 ? 34.224 -0.352 60.751 1.00 93.54 90 VAL A N 1
ATOM 675 C CA . VAL A 1 90 ? 33.646 0.977 60.900 1.00 93.11 90 VAL A CA 1
ATOM 676 C C . VAL A 1 90 ? 32.165 0.964 60.539 1.00 98.77 90 VAL A C 1
ATOM 677 O O . VAL A 1 90 ? 31.790 0.576 59.433 1.00 101.30 90 VAL A O 1
ATOM 681 N N . GLU A 1 91 ? 31.328 1.386 61.480 1.00 100.05 91 GLU A N 1
ATOM 682 C CA . GLU A 1 91 ? 29.888 1.412 61.262 1.00 95.59 91 GLU A CA 1
ATOM 683 C C . GLU A 1 91 ? 29.387 2.835 61.047 1.00 86.51 91 GLU A C 1
ATOM 684 O O . GLU A 1 91 ? 29.329 3.635 61.982 1.00 83.08 91 GLU A O 1
ATOM 690 N N . VAL A 1 92 ? 29.027 3.143 59.806 1.00 82.94 92 VAL A N 1
ATOM 691 C CA . VAL A 1 92 ? 28.512 4.462 59.462 1.00 82.06 92 VAL A CA 1
ATOM 692 C C . VAL A 1 92 ? 26.988 4.452 59.404 1.00 84.94 92 VAL A C 1
ATOM 693 O O . VAL A 1 92 ? 26.395 3.823 58.527 1.00 86.40 92 VAL A O 1
ATOM 697 N N . GLU A 1 93 ? 26.358 5.152 60.342 1.00 82.94 93 GLU A N 1
ATOM 698 C CA . GLU A 1 93 ? 24.903 5.215 60.393 1.00 84.72 93 GLU A CA 1
ATOM 699 C C . GLU A 1 93 ? 24.363 6.215 59.380 1.00 80.14 93 GLU A C 1
ATOM 700 O O . GLU A 1 93 ? 24.833 7.351 59.302 1.00 81.31 93 GLU A O 1
ATOM 706 N N . ILE A 1 94 ? 23.374 5.785 58.603 1.00 78.15 94 ILE A N 1
ATOM 707 C CA . ILE A 1 94 ? 22.739 6.656 57.622 1.00 73.27 94 ILE A CA 1
ATOM 708 C C . ILE A 1 94 ? 21.479 7.280 58.210 1.00 70.71 94 ILE A C 1
ATOM 709 O O . ILE A 1 94 ? 20.438 6.629 58.299 1.00 74.42 94 ILE A O 1
ATOM 714 N N . LEU A 1 95 ? 21.581 8.541 58.617 1.00 68.23 95 LEU A N 1
ATOM 715 C CA . LEU A 1 95 ? 20.460 9.244 59.231 1.00 67.50 95 LEU A CA 1
ATOM 716 C C . LEU A 1 95 ? 19.342 9.481 58.223 1.00 65.61 95 LEU A C 1
ATOM 717 O O . LEU A 1 95 ? 19.591 9.891 57.090 1.00 61.62 95 LEU A O 1
ATOM 722 N N . ASP A 1 96 ? 18.108 9.222 58.643 1.00 67.63 96 ASP A N 1
ATOM 723 C CA . ASP A 1 96 ? 16.958 9.334 57.753 1.00 65.51 96 ASP A CA 1
ATOM 724 C C . ASP A 1 96 ? 16.565 10.782 57.488 1.00 65.95 96 ASP A C 1
ATOM 725 O O . ASP A 1 96 ? 16.530 11.607 58.399 1.00 66.69 96 ASP A O 1
ATOM 730 N N . LEU A 1 97 ? 16.267 11.075 56.227 1.00 67.23 97 LEU A N 1
ATOM 731 C CA . LEU A 1 97 ? 15.782 12.388 55.827 1.00 62.79 97 LEU A CA 1
ATOM 732 C C . LEU A 1 97 ? 14.319 12.272 55.409 1.00 67.16 97 LEU A C 1
ATOM 733 O O . LEU A 1 97 ? 13.893 11.227 54.921 1.00 71.92 97 LEU A O 1
ATOM 738 N N . ASN A 1 98 ? 13.547 13.335 55.609 1.00 75.14 98 ASN A N 1
ATOM 739 C CA . ASN A 1 98 ? 12.130 13.314 55.254 1.00 62.55 98 ASN A CA 1
ATOM 740 C C . ASN A 1 98 ? 11.898 13.825 53.836 1.00 62.94 98 ASN A C 1
ATOM 741 O O . ASN A 1 98 ? 11.280 14.870 53.636 1.00 73.10 98 ASN A O 1
ATOM 746 N N . ASP A 1 99 ? 12.395 13.081 52.854 1.00 56.80 99 ASP A N 1
ATOM 747 C CA . ASP A 1 99 ? 12.317 13.508 51.461 1.00 69.26 99 ASP A CA 1
ATOM 748 C C . ASP A 1 99 ? 11.336 12.669 50.647 1.00 72.13 99 ASP A C 1
ATOM 749 O O . ASP A 1 99 ? 11.274 12.790 49.423 1.00 76.31 99 ASP A O 1
ATOM 754 N N . ASN A 1 100 ? 10.570 11.821 51.327 1.00 72.28 100 ASN A N 1
ATOM 755 C CA . ASN A 1 100 ? 9.546 11.019 50.665 1.00 68.80 100 ASN A CA 1
ATOM 756 C C . ASN A 1 100 ? 8.141 11.443 51.073 1.00 64.54 100 ASN A C 1
ATOM 757 O O . ASN A 1 100 ? 7.883 11.727 52.241 1.00 52.81 100 ASN A O 1
ATOM 762 N N . SER A 1 101 ? 7.236 11.485 50.100 1.00 62.76 101 SER A N 1
ATOM 763 C CA . SER A 1 101 ? 5.861 11.908 50.341 1.00 64.99 101 SER A CA 1
ATOM 764 C C . SER A 1 101 ? 4.904 10.720 50.331 1.00 63.36 101 SER A C 1
ATOM 765 O O . SER A 1 101 ? 5.088 9.784 49.551 1.00 67.42 101 SER A O 1
ATOM 768 N N . PRO A 1 102 ? 3.885 10.754 51.210 1.00 53.74 102 PRO A N 1
ATOM 769 C CA . PRO A 1 102 ? 2.857 9.712 51.308 1.00 49.87 102 PRO A CA 1
ATOM 770 C C . PRO A 1 102 ? 2.242 9.351 49.960 1.00 71.55 102 PRO A C 1
ATOM 771 O O . PRO A 1 102 ? 1.823 10.233 49.212 1.00 74.20 102 PRO A O 1
ATOM 775 N N . SER A 1 103 ? 2.192 8.058 49.662 1.00 71.20 103 SER A 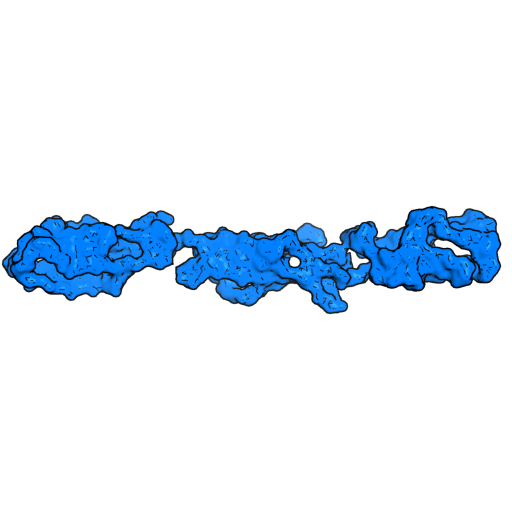N 1
ATOM 776 C CA . SER A 1 103 ? 1.766 7.591 48.350 1.00 74.26 103 SER A CA 1
ATOM 777 C C . SER A 1 103 ? 0.560 6.657 48.421 1.00 70.21 103 SER A C 1
ATOM 778 O O . SER A 1 103 ? 0.497 5.765 49.267 1.00 71.39 103 SER A O 1
ATOM 781 N N . PHE A 1 104 ? -0.394 6.870 47.520 1.00 66.09 104 PHE A N 1
ATOM 782 C CA . PHE A 1 104 ? -1.537 5.976 47.388 1.00 65.64 104 PHE A CA 1
ATOM 783 C C . PHE A 1 104 ? -1.377 5.097 46.155 1.00 65.42 104 PHE A C 1
ATOM 784 O O . PHE A 1 104 ? -0.729 5.4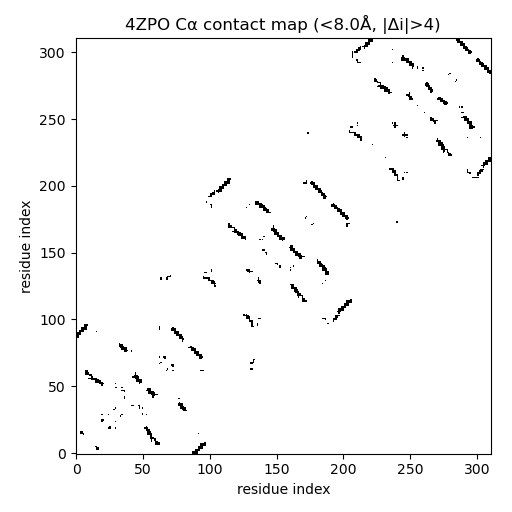89 45.184 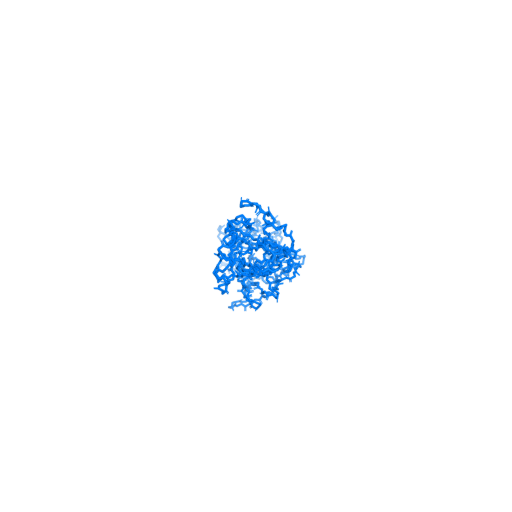1.00 61.16 104 PHE A O 1
ATOM 792 N N . ALA A 1 105 ? -1.966 3.906 46.202 1.00 66.63 105 ALA A N 1
ATOM 793 C CA . ALA A 1 105 ? -1.904 2.976 45.081 1.00 68.79 105 ALA A CA 1
ATOM 794 C C . ALA A 1 105 ? -2.599 3.558 43.856 1.00 73.78 105 ALA A C 1
ATOM 795 O O . ALA A 1 105 ? -2.126 3.406 42.730 1.00 73.33 105 ALA A O 1
ATOM 797 N N . THR A 1 106 ? -3.723 4.227 44.087 1.00 77.24 106 THR A N 1
ATOM 798 C CA . THR A 1 106 ? -4.486 4.846 43.012 1.00 81.93 106 THR A CA 1
ATOM 799 C C . THR A 1 106 ? -4.887 6.271 43.385 1.00 81.73 106 THR A C 1
ATOM 800 O O . THR A 1 106 ? -5.300 6.530 44.515 1.00 84.30 106 THR A O 1
ATOM 804 N N . PRO A 1 107 ? -4.759 7.205 42.431 1.00 80.09 107 PRO A N 1
ATOM 805 C CA . PRO A 1 107 ? -5.082 8.617 42.668 1.00 78.58 107 PRO A CA 1
ATOM 806 C C . PRO A 1 107 ? -6.569 8.856 42.921 1.00 84.26 107 PRO A C 1
ATOM 807 O O . PRO A 1 107 ? -6.928 9.851 43.549 1.00 87.56 107 PRO A O 1
ATOM 811 N N . ASP A 1 108 ? -7.418 7.954 42.438 1.00 88.46 108 ASP A N 1
ATOM 812 C CA . ASP A 1 108 ? -8.859 8.099 42.615 1.00 92.41 108 ASP A CA 1
ATOM 813 C C . ASP A 1 108 ? -9.520 6.795 43.061 1.00 92.25 108 ASP A C 1
ATOM 814 O O . ASP A 1 108 ? -9.068 5.704 42.715 1.00 95.69 108 ASP A O 1
ATOM 819 N N . ARG A 1 109 ? -10.593 6.926 43.834 1.00 89.61 109 ARG A N 1
ATOM 820 C CA . ARG A 1 109 ? -11.312 5.778 44.375 1.00 89.96 109 ARG A CA 1
ATOM 821 C C . ARG A 1 109 ? -12.820 5.955 44.217 1.00 88.89 109 ARG A C 1
ATOM 822 O O . ARG A 1 109 ? -13.369 6.998 44.570 1.00 87.32 109 ARG A O 1
ATOM 830 N N . GLU A 1 110 ? -13.486 4.935 43.685 1.00 92.18 110 GLU A N 1
ATOM 831 C CA . GLU A 1 110 ? -14.932 4.985 43.500 1.00 93.73 110 GLU A CA 1
ATOM 832 C C . GLU A 1 110 ? -15.656 4.093 44.504 1.00 92.59 110 GLU A C 1
ATOM 833 O O . GLU A 1 110 ? -15.238 2.964 44.760 1.00 94.02 110 GLU A O 1
ATOM 839 N N . MET A 1 111 ? -16.741 4.610 45.072 1.00 91.27 111 MET A N 1
ATOM 840 C CA . MET A 1 111 ? -17.543 3.855 46.027 1.00 89.49 111 MET A CA 1
ATOM 841 C C . MET A 1 111 ? -19.024 3.873 45.667 1.00 85.80 111 MET A C 1
ATOM 842 O O . MET A 1 111 ? -19.650 4.931 45.614 1.00 83.99 111 MET A O 1
ATOM 847 N N . ARG A 1 112 ? -19.577 2.690 45.422 1.00 85.96 112 ARG A N 1
ATOM 848 C CA . ARG A 1 112 ? -21.000 2.555 45.145 1.00 78.26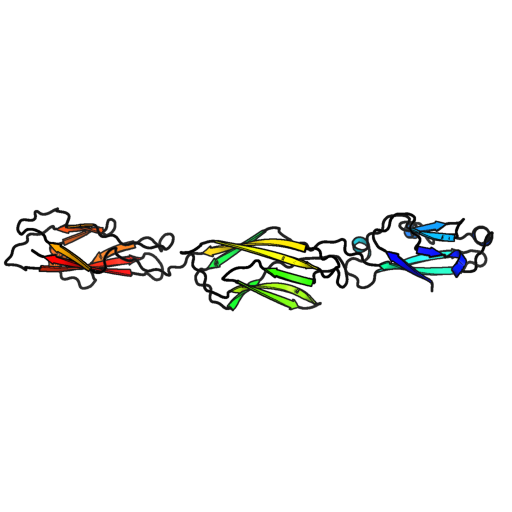 112 ARG A CA 1
ATOM 849 C C . ARG A 1 112 ? -21.752 2.207 46.423 1.00 78.84 112 ARG A C 1
ATOM 850 O O . ARG A 1 112 ? -21.864 1.038 46.789 1.00 83.65 112 ARG A O 1
ATOM 858 N N . ILE A 1 113 ? -22.260 3.231 47.101 1.00 77.73 113 ILE A N 1
ATOM 859 C CA . ILE A 1 113 ? -22.976 3.039 48.357 1.00 76.63 113 ILE A CA 1
ATOM 860 C C . ILE A 1 113 ? -24.483 3.174 48.166 1.00 77.23 113 ILE A C 1
ATOM 861 O O . ILE A 1 113 ? -24.959 4.145 47.577 1.00 75.64 113 ILE A O 1
ATOM 866 N N . SER A 1 114 ? -25.225 2.191 48.666 1.00 78.51 114 SER A N 1
ATOM 867 C CA . SER A 1 114 ? -26.681 2.206 48.584 1.00 76.40 114 SER A CA 1
ATOM 868 C C . SER A 1 114 ? -27.270 3.373 49.368 1.00 74.63 114 SER A C 1
ATOM 869 O O . SER A 1 114 ? -26.697 3.822 50.359 1.00 73.36 114 SER A O 1
ATOM 872 N N . GLU A 1 115 ? -28.419 3.858 48.914 1.00 79.62 115 GLU A N 1
ATOM 873 C CA . GLU A 1 115 ? -29.102 4.967 49.565 1.00 87.19 115 GLU A CA 1
ATOM 874 C C . GLU A 1 115 ? -29.665 4.544 50.920 1.00 90.23 115 GLU A C 1
ATOM 875 O O . GLU A 1 115 ? -29.964 5.380 51.770 1.00 90.47 115 GLU A O 1
ATOM 881 N N . SER A 1 116 ? -29.805 3.236 51.111 1.00 91.53 116 SER A N 1
ATOM 882 C CA . SER A 1 116 ? -30.354 2.694 52.348 1.00 90.97 116 SER A CA 1
ATOM 883 C C . SER A 1 116 ? -29.257 2.321 53.342 1.00 91.94 116 SER A C 1
ATOM 884 O O . SER A 1 116 ? -29.478 1.514 54.245 1.00 94.49 116 SER A O 1
ATOM 887 N N . ALA A 1 117 ? -28.077 2.907 53.170 1.00 87.51 117 ALA A N 1
ATOM 888 C CA . ALA A 1 117 ? -26.964 2.651 54.078 1.00 83.49 117 ALA A CA 1
ATOM 889 C C . ALA A 1 117 ? -27.211 3.313 55.429 1.00 84.20 117 ALA A C 1
ATOM 890 O O . ALA A 1 117 ? -27.346 4.533 55.518 1.00 86.08 117 ALA A O 1
ATOM 892 N N . ALA A 1 118 ? -27.272 2.500 56.479 1.00 84.05 118 ALA A N 1
ATOM 893 C CA . ALA A 1 118 ? -27.540 2.998 57.823 1.00 86.88 118 ALA A CA 1
ATOM 894 C C . ALA A 1 118 ? -26.314 3.683 58.420 1.00 93.66 118 ALA A C 1
ATOM 895 O O . ALA A 1 118 ? -25.182 3.325 58.094 1.00 93.60 118 ALA A O 1
ATOM 897 N N . PRO A 1 119 ? -26.537 4.681 59.291 1.00 94.96 119 PRO A N 1
ATOM 898 C CA . PRO A 1 119 ? -25.441 5.346 60.004 1.00 95.76 119 PRO A CA 1
ATOM 899 C C . PRO A 1 119 ? -24.626 4.362 60.840 1.00 100.79 119 PRO A C 1
ATOM 900 O O . PRO A 1 119 ? -25.184 3.416 61.397 1.00 106.30 119 PRO A O 1
ATOM 904 N N . GLY A 1 120 ? -23.319 4.587 60.922 1.00 97.16 120 GLY A N 1
ATOM 905 C CA . GLY A 1 120 ? -22.439 3.689 61.645 1.00 95.91 120 GLY A CA 1
ATOM 906 C C . GLY A 1 120 ? -21.753 2.708 60.714 1.00 89.04 120 GLY A C 1
ATOM 907 O O . GLY A 1 120 ? -20.829 1.999 61.113 1.00 90.70 120 GLY A O 1
ATOM 908 N N . ALA A 1 121 ? -22.213 2.669 59.466 1.00 82.60 121 ALA A N 1
ATOM 909 C CA . ALA A 1 121 ? -21.626 1.797 58.455 1.00 79.34 121 ALA A CA 1
ATOM 910 C C . ALA A 1 121 ? -20.185 2.196 58.164 1.00 78.87 121 ALA A C 1
ATOM 911 O O . ALA A 1 121 ? -19.895 3.362 57.898 1.00 75.43 121 ALA A O 1
ATOM 913 N N . ARG A 1 122 ? -19.285 1.220 58.216 1.00 84.05 122 ARG A N 1
ATOM 914 C CA . ARG A 1 122 ? -17.868 1.481 58.002 1.00 81.74 122 ARG A CA 1
ATOM 915 C C . ARG A 1 122 ? -17.398 0.996 56.634 1.00 81.78 122 ARG A C 1
ATOM 916 O O . ARG A 1 122 ? -17.626 -0.152 56.254 1.00 81.02 122 ARG A O 1
ATOM 924 N N . PHE A 1 123 ? -16.741 1.888 55.899 1.00 85.80 123 PHE A N 1
ATOM 925 C CA . PHE A 1 123 ? -16.230 1.574 54.571 1.00 86.91 123 PHE A CA 1
ATOM 926 C C . PHE A 1 123 ? -14.713 1.737 54.537 1.00 89.26 123 PHE A C 1
ATOM 927 O O . PHE A 1 123 ? -14.201 2.845 54.699 1.00 87.97 123 PHE A O 1
ATOM 935 N N . PRO A 1 124 ? -13.988 0.628 54.324 1.00 90.86 124 PRO A N 1
ATOM 936 C CA . PRO A 1 124 ? -12.521 0.632 54.336 1.00 90.39 124 PRO A CA 1
ATOM 937 C C . PRO A 1 124 ? -11.922 1.479 53.216 1.00 89.38 124 PRO A C 1
ATOM 938 O O . PRO A 1 124 ? -12.521 1.605 52.148 1.00 91.03 124 PRO A O 1
ATOM 942 N N . LEU A 1 125 ? -10.748 2.051 53.468 1.00 87.51 125 LEU A N 1
ATOM 943 C CA . LEU A 1 125 ? -10.074 2.896 52.490 1.00 77.61 125 LEU A CA 1
ATOM 944 C C . LEU A 1 125 ? -8.653 2.411 52.225 1.00 78.70 125 LEU A C 1
ATOM 945 O O . LEU A 1 125 ? -8.035 1.775 53.080 1.00 75.58 125 LEU A O 1
ATOM 950 N N . ASP A 1 126 ? -8.144 2.711 51.033 1.00 83.97 126 ASP A N 1
ATOM 951 C CA . ASP A 1 126 ? -6.783 2.338 50.665 1.00 89.24 126 ASP A CA 1
ATOM 952 C C . ASP A 1 126 ? -5.769 3.026 51.571 1.00 84.08 126 ASP A C 1
ATOM 953 O O . ASP A 1 126 ? -5.858 4.228 51.815 1.00 83.06 126 ASP A O 1
ATOM 958 N N . SER A 1 127 ? -4.809 2.257 52.073 1.00 83.41 127 SER A N 1
ATOM 959 C CA . SER A 1 127 ? -3.795 2.789 52.974 1.00 81.50 127 SER A CA 1
ATOM 960 C C . SER A 1 127 ? -2.650 3.435 52.200 1.00 77.03 127 SER A C 1
ATOM 961 O O . SER A 1 127 ? -2.281 2.979 51.116 1.00 74.12 127 SER A O 1
ATOM 964 N N . ALA A 1 128 ? -2.088 4.499 52.766 1.00 74.20 128 ALA A N 1
ATOM 965 C CA . ALA A 1 128 ? -0.987 5.208 52.128 1.00 69.96 128 ALA A CA 1
ATOM 966 C C . ALA A 1 128 ? 0.356 4.650 52.575 1.00 71.19 128 ALA A C 1
ATOM 967 O O . ALA A 1 128 ? 0.445 3.954 53.586 1.00 74.81 128 ALA A O 1
ATOM 969 N N . GLN A 1 129 ? 1.400 4.965 51.816 1.00 68.79 129 GLN A N 1
ATOM 970 C CA . GLN A 1 129 ? 2.740 4.475 52.111 1.00 62.94 129 GLN A CA 1
ATOM 971 C C . GLN A 1 129 ? 3.750 5.614 52.176 1.00 65.30 129 GLN A C 1
ATOM 972 O O . GLN A 1 129 ? 3.656 6.584 51.425 1.00 52.23 129 GLN A O 1
ATOM 978 N N . ASP A 1 130 ? 4.717 5.483 53.078 1.00 67.24 130 ASP A N 1
ATOM 979 C CA . ASP A 1 130 ? 5.798 6.451 53.214 1.00 65.75 130 ASP A CA 1
ATOM 980 C C . ASP A 1 130 ? 7.073 5.714 53.606 1.00 66.19 130 ASP A C 1
ATOM 981 O O . ASP A 1 130 ? 7.259 5.366 54.773 1.00 67.68 130 ASP A O 1
ATOM 986 N N . PRO A 1 131 ? 7.961 5.475 52.627 1.00 71.51 131 PRO A N 1
ATOM 987 C CA . PRO A 1 131 ? 9.169 4.661 52.817 1.00 66.84 131 PRO A CA 1
ATOM 988 C C . PRO A 1 131 ? 10.157 5.236 53.833 1.00 71.92 131 PRO A C 1
ATOM 989 O O . PRO A 1 131 ? 11.144 4.573 54.153 1.00 62.17 131 PRO A O 1
ATOM 993 N N . ASP A 1 132 ? 9.901 6.442 54.333 1.00 67.13 132 ASP A N 1
ATOM 994 C CA . ASP A 1 132 ? 10.751 7.025 55.367 1.00 65.20 132 ASP A CA 1
ATOM 995 C C . ASP A 1 132 ? 10.555 6.293 56.693 1.00 71.88 132 ASP A C 1
ATOM 996 O O . ASP A 1 132 ? 9.642 5.481 56.830 1.00 82.45 132 ASP A O 1
ATOM 1001 N N . VAL A 1 133 ? 11.411 6.586 57.665 1.00 70.58 133 VAL A N 1
ATOM 1002 C CA . VAL A 1 133 ? 11.444 5.820 58.906 1.00 72.16 133 VAL A CA 1
ATOM 1003 C C . VAL A 1 133 ? 11.360 6.709 60.145 1.00 75.83 133 VAL A C 1
ATOM 1004 O O . VAL A 1 133 ? 11.999 7.758 60.218 1.00 85.30 133 VAL A O 1
ATOM 1008 N N . GLY A 1 134 ? 10.559 6.280 61.116 1.00 69.52 134 GLY A N 1
ATOM 1009 C CA . GLY A 1 134 ? 10.427 6.995 62.370 1.00 71.32 134 GLY A CA 1
ATOM 1010 C C . GLY A 1 134 ? 9.182 7.855 62.378 1.00 82.11 134 GLY A C 1
ATOM 1011 O O . GLY A 1 134 ? 8.076 7.366 62.148 1.00 90.70 134 GLY A O 1
ATOM 1012 N N . THR A 1 135 ? 9.360 9.142 62.646 1.00 75.82 135 THR A N 1
ATOM 1013 C CA . THR A 1 135 ? 8.250 10.082 62.605 1.00 75.58 135 THR A CA 1
ATOM 1014 C C . THR A 1 135 ? 8.034 10.566 61.176 1.00 74.78 135 THR A C 1
ATOM 1015 O O . THR A 1 135 ? 6.985 11.113 60.851 1.00 79.01 135 THR A O 1
ATOM 1019 N N . ASN A 1 136 ? 9.030 10.346 60.324 1.00 71.16 136 ASN A N 1
ATOM 1020 C CA . ASN A 1 136 ? 8.985 10.828 58.947 1.00 66.85 136 ASN A CA 1
ATOM 1021 C C . ASN A 1 136 ? 8.032 10.031 58.057 1.00 62.24 136 ASN A C 1
ATOM 1022 O O . ASN A 1 136 ? 7.780 10.413 56.914 1.00 57.40 136 ASN A O 1
ATOM 1027 N N . THR A 1 137 ? 7.508 8.926 58.578 1.00 66.82 137 THR A N 1
ATOM 1028 C CA . THR A 1 137 ? 6.532 8.130 57.842 1.00 65.42 137 THR A CA 1
ATOM 1029 C C . THR A 1 137 ? 5.119 8.618 58.148 1.00 67.99 137 THR A C 1
ATOM 1030 O O . THR A 1 137 ? 4.941 9.535 58.951 1.00 71.26 137 THR A O 1
ATOM 1034 N N . VAL A 1 138 ? 4.128 8.000 57.506 1.00 64.23 138 VAL A N 1
ATOM 1035 C CA . VAL A 1 138 ? 2.722 8.387 57.641 1.00 62.79 138 VAL A CA 1
ATOM 1036 C C . VAL A 1 138 ? 2.292 8.562 59.097 1.00 69.72 138 VAL A C 1
ATOM 1037 O O . VAL A 1 138 ? 2.484 7.670 59.923 1.00 74.77 138 VAL A O 1
ATOM 1041 N N . SER A 1 139 ? 1.712 9.720 59.400 1.00 72.51 139 SER A N 1
ATOM 1042 C CA . SER A 1 139 ? 1.333 10.057 60.768 1.00 76.16 139 SER A CA 1
ATOM 1043 C C . SER A 1 139 ? -0.177 10.013 60.994 1.00 75.50 139 SER A C 1
ATOM 1044 O O . SER A 1 139 ? -0.645 9.425 61.970 1.00 78.09 139 SER A O 1
ATOM 1047 N N . PHE A 1 140 ? -0.935 10.638 60.097 1.00 72.43 140 PHE A N 1
ATOM 1048 C CA . PHE A 1 140 ? -2.385 10.713 60.254 1.00 73.55 140 PHE A CA 1
ATOM 1049 C C . PHE A 1 140 ? -3.104 10.985 58.935 1.00 72.67 140 PHE A C 1
ATOM 1050 O O . PHE A 1 140 ? -2.481 11.347 57.936 1.00 72.81 140 PHE A O 1
ATOM 1058 N N . TYR A 1 141 ? -4.422 10.808 58.945 1.00 70.10 141 TYR A N 1
ATOM 1059 C CA . TYR A 1 141 ? -5.253 11.056 57.772 1.00 68.92 141 TYR A CA 1
ATOM 1060 C C . TYR A 1 141 ? -6.277 12.156 58.043 1.00 71.79 141 TYR A C 1
ATOM 1061 O O . TYR A 1 141 ? -6.698 12.358 59.183 1.00 74.36 141 TYR A O 1
ATOM 1070 N N . THR A 1 142 ? -6.676 12.864 56.990 1.00 66.74 142 THR A N 1
ATOM 1071 C CA . THR A 1 142 ? -7.745 13.852 57.090 1.00 68.44 142 THR A CA 1
ATOM 1072 C C . THR A 1 142 ? -8.766 13.649 55.977 1.00 69.88 142 THR A C 1
ATOM 1073 O O . THR A 1 142 ? -8.419 13.238 54.869 1.00 70.99 142 THR A O 1
ATOM 1077 N N . LEU A 1 143 ? -10.028 13.936 56.280 1.00 69.63 143 LEU A N 1
ATOM 1078 C CA . LEU A 1 143 ? -11.093 13.853 55.290 1.00 65.32 143 LEU A CA 1
ATOM 1079 C C . LEU A 1 143 ? -11.691 15.234 55.055 1.00 65.61 143 LEU A C 1
ATOM 1080 O O . LEU A 1 143 ? -11.945 15.974 56.007 1.00 66.80 143 LEU A O 1
ATOM 1085 N N . SER A 1 144 ? -11.907 15.579 53.789 1.00 65.76 144 SER A N 1
ATOM 1086 C CA . SER A 1 144 ? -12.454 16.884 53.432 1.00 69.24 144 SER A CA 1
ATOM 1087 C C . SER A 1 144 ? -13.823 17.090 54.072 1.00 73.21 144 SER A C 1
ATOM 1088 O O . SER A 1 144 ? -14.642 16.170 54.097 1.00 71.85 144 SER A O 1
ATOM 1091 N N . PRO A 1 145 ? -14.063 18.297 54.608 1.00 76.96 145 PRO A N 1
ATOM 1092 C CA . PRO A 1 145 ? -15.313 18.643 55.294 1.00 72.88 145 PRO A CA 1
ATOM 1093 C C . PRO A 1 145 ? -16.567 18.254 54.509 1.00 80.20 145 PRO A C 1
ATOM 1094 O O . PRO A 1 145 ? -16.764 18.740 53.397 1.00 83.57 145 PRO A O 1
ATOM 1098 N N . ASN A 1 146 ? -17.391 17.378 55.081 1.00 90.20 146 ASN A N 1
ATOM 1099 C CA . ASN A 1 146 ? -18.674 17.027 54.479 1.00 96.87 146 ASN A CA 1
ATOM 1100 C C . ASN A 1 146 ? -19.830 17.106 55.458 1.00 101.72 146 ASN A C 1
ATOM 1101 O O . ASN A 1 146 ? -19.714 17.732 56.508 1.00 108.65 146 ASN A O 1
ATOM 1106 N N . SER A 1 147 ? -20.945 16.472 55.102 1.00 98.43 147 SER A N 1
ATOM 1107 C CA . SER A 1 147 ? -22.142 16.492 55.937 1.00 95.57 147 SER A CA 1
ATOM 1108 C C . SER A 1 147 ? -22.717 15.090 56.151 1.00 92.29 147 SER A C 1
ATOM 1109 O O . SER A 1 147 ? -23.791 14.931 56.738 1.00 96.99 147 SER A O 1
ATOM 1112 N N . HIS A 1 148 ? -22.006 14.073 55.676 1.00 90.02 148 HIS A N 1
ATOM 1113 C CA . HIS A 1 148 ? -22.515 12.708 55.762 1.00 90.77 148 HIS A CA 1
ATOM 1114 C C . HIS A 1 148 ? -21.513 11.710 56.337 1.00 90.46 148 HIS A C 1
ATOM 1115 O O . HIS A 1 148 ? -21.904 10.749 57.001 1.00 87.50 148 HIS A O 1
ATOM 1122 N N . PHE A 1 149 ? -20.228 11.930 56.080 1.00 89.32 149 PHE A N 1
ATOM 1123 C CA . PHE A 1 149 ? -19.208 10.960 56.468 1.00 86.89 149 PHE A CA 1
ATOM 1124 C C . PHE A 1 149 ? -18.286 11.451 57.580 1.00 90.89 149 PHE A C 1
ATOM 1125 O O . PHE A 1 149 ? -18.121 12.653 57.788 1.00 94.57 149 PHE A O 1
ATOM 1133 N N . SER A 1 150 ? -17.693 10.496 58.289 1.00 89.53 150 SER A N 1
ATOM 1134 C CA . SER A 1 150 ? -16.683 10.778 59.300 1.00 84.31 150 SER A CA 1
ATOM 1135 C C . SER A 1 150 ? -15.473 9.883 59.061 1.00 79.88 150 SER A C 1
ATOM 1136 O O . SER A 1 150 ? -15.596 8.804 58.479 1.00 74.99 150 SER A O 1
ATOM 1139 N N . LEU A 1 151 ? -14.304 10.327 59.510 1.00 80.17 151 LEU A N 1
ATOM 1140 C CA . LEU A 1 151 ? -13.082 9.562 59.304 1.00 78.40 151 LEU A CA 1
ATOM 1141 C C . LEU A 1 151 ? -12.612 8.888 60.589 1.00 81.88 151 LEU A C 1
ATOM 1142 O O . LEU A 1 151 ? -12.514 9.525 61.638 1.00 84.04 151 LEU A O 1
ATOM 1147 N N . HIS A 1 152 ? -12.328 7.594 60.495 1.00 85.78 152 HIS A N 1
ATOM 1148 C CA . HIS A 1 152 ? -11.810 6.834 61.625 1.00 92.70 152 HIS A CA 1
ATOM 1149 C C . HIS A 1 152 ? -10.543 6.088 61.222 1.00 92.71 152 HIS A C 1
ATOM 1150 O O . HIS A 1 152 ? -10.528 5.366 60.225 1.00 92.81 152 HIS A O 1
ATOM 1157 N N . VAL A 1 153 ? -9.480 6.267 61.999 1.00 91.92 153 VAL A N 1
ATOM 1158 C CA . VAL A 1 153 ? -8.204 5.630 61.701 1.00 91.38 153 VAL A CA 1
ATOM 1159 C C . VAL A 1 153 ? -7.874 4.544 62.717 1.00 97.32 153 VAL A C 1
ATOM 1160 O O . VAL A 1 153 ? -7.695 4.821 63.903 1.00 102.06 153 VAL A O 1
ATOM 1164 N N . LYS A 1 154 ? -7.797 3.305 62.243 1.00 98.72 154 LYS A N 1
ATOM 1165 C CA . LYS A 1 154 ? -7.461 2.177 63.102 1.00 106.49 154 LYS A CA 1
ATOM 1166 C C . LYS A 1 154 ? -6.019 1.736 62.880 1.00 111.77 154 LYS A C 1
ATOM 1167 O O . LYS A 1 154 ? -5.626 1.409 61.761 1.00 117.59 154 LYS A O 1
ATOM 1169 N N . THR A 1 155 ? -5.233 1.737 63.952 1.00 115.63 155 THR A N 1
ATOM 1170 C CA . THR A 1 155 ? -3.846 1.295 63.884 1.00 115.04 155 THR A CA 1
ATOM 1171 C C . THR A 1 155 ? -3.730 -0.178 64.272 1.00 124.24 155 THR A C 1
ATOM 1172 O O . THR A 1 155 ? -3.899 -0.541 65.437 1.00 129.27 155 THR A O 1
ATOM 1176 N N . LEU A 1 156 ? -3.443 -1.024 63.288 1.00 128.20 156 LEU A N 1
ATOM 1177 C CA . LEU A 1 156 ? -3.408 -2.465 63.512 1.00 139.24 156 LEU A CA 1
ATOM 1178 C C . LEU A 1 156 ? -2.013 -3.058 63.329 1.00 144.55 156 LEU A C 1
ATOM 1179 O O . LEU A 1 156 ? -1.154 -2.466 62.674 1.00 147.39 156 LEU A O 1
ATOM 1184 N N . LYS A 1 157 ? -1.808 -4.231 63.925 1.00 150.18 157 LYS A N 1
ATOM 1185 C CA . LYS A 1 157 ? -0.580 -5.010 63.779 1.00 150.91 157 LYS A CA 1
ATOM 1186 C C . LYS A 1 157 ? 0.673 -4.257 64.231 1.00 153.01 157 LYS A C 1
ATOM 1187 O O . LYS A 1 157 ? 0.914 -4.099 65.428 1.00 156.58 157 LYS A O 1
ATOM 1193 N N . ASP A 1 158 ? 1.463 -3.795 63.266 1.00 153.34 158 ASP A N 1
ATOM 1194 C CA . ASP A 1 158 ? 2.779 -3.233 63.548 1.00 159.00 158 ASP A CA 1
ATOM 1195 C C . ASP A 1 158 ? 2.756 -1.715 63.695 1.00 152.24 158 ASP A C 1
ATOM 1196 O O . ASP A 1 158 ? 3.801 -1.066 63.671 1.00 152.75 158 ASP A O 1
ATOM 1201 N N . GLY A 1 159 ? 1.562 -1.154 63.847 1.00 145.85 159 GLY A N 1
ATOM 1202 C CA . GLY A 1 159 ? 1.423 0.274 64.060 1.00 137.05 159 GLY A CA 1
ATOM 1203 C C . GLY A 1 159 ? 1.102 1.054 62.802 1.00 127.02 159 GLY A C 1
ATOM 1204 O O . GLY A 1 159 ? 1.020 2.283 62.834 1.00 124.21 159 GLY A O 1
ATOM 1205 N N . LYS A 1 160 ? 0.925 0.351 61.688 1.00 119.75 160 LYS A N 1
ATOM 1206 C CA . LYS A 1 160 ? 0.540 1.014 60.448 1.00 109.48 160 LYS A CA 1
ATOM 1207 C C . LYS A 1 160 ? -0.932 1.397 60.524 1.00 97.06 160 LYS A C 1
ATOM 1208 O O . LYS A 1 160 ? -1.703 0.789 61.266 1.00 96.11 160 LYS A O 1
ATOM 1214 N N . LEU A 1 161 ? -1.318 2.411 59.759 1.00 88.20 161 LEU A N 1
ATOM 1215 C CA . LEU A 1 161 ? -2.656 2.974 59.866 1.00 87.07 161 LEU A CA 1
ATOM 1216 C C . LEU A 1 161 ? -3.582 2.508 58.747 1.00 91.31 161 LEU A C 1
ATOM 1217 O O . LEU A 1 161 ? -3.182 2.431 57.584 1.00 94.34 161 LEU A O 1
ATOM 1222 N N . PHE A 1 162 ? -4.821 2.196 59.111 1.00 89.38 162 PHE A N 1
ATOM 1223 C CA . PHE A 1 162 ? -5.851 1.851 58.138 1.00 87.85 162 PHE A CA 1
ATOM 1224 C C . PHE A 1 162 ? -7.077 2.739 58.323 1.00 76.03 162 PHE A C 1
ATOM 1225 O O . PHE A 1 162 ? -7.828 2.579 59.286 1.00 72.00 162 PHE A O 1
ATOM 1233 N N . PRO A 1 163 ? -7.275 3.691 57.400 1.00 75.05 163 PRO A N 1
ATOM 1234 C CA . PRO A 1 163 ? -8.405 4.622 57.453 1.00 78.24 163 PRO A CA 1
ATOM 1235 C C . PRO A 1 163 ? -9.691 4.013 56.902 1.00 81.21 163 PRO A C 1
ATOM 1236 O O . PRO A 1 163 ? -9.639 3.138 56.038 1.00 85.03 163 PRO A O 1
ATOM 1240 N N . GLU A 1 164 ? -10.830 4.478 57.403 1.00 81.51 164 GLU A N 1
ATOM 1241 C CA . GLU A 1 164 ? -12.124 4.001 56.931 1.00 84.08 164 GLU A CA 1
ATOM 1242 C C . GLU A 1 164 ? -13.185 5.089 57.059 1.00 80.67 164 GLU A C 1
ATOM 1243 O O . GLU A 1 164 ? -13.101 5.952 57.933 1.00 77.08 164 GLU A O 1
ATOM 1249 N N . LEU A 1 165 ? -14.181 5.044 56.181 1.00 79.23 165 LEU A N 1
ATOM 1250 C CA . LEU A 1 165 ? -15.278 6.004 56.221 1.00 76.54 165 LEU A CA 1
ATOM 1251 C C . LEU A 1 165 ? -16.373 5.552 57.177 1.00 77.52 165 LEU A C 1
ATOM 1252 O O . LEU A 1 165 ? -16.779 4.391 57.165 1.00 79.08 165 LEU A O 1
ATOM 1257 N N . VAL A 1 166 ? -16.844 6.477 58.007 1.00 77.47 166 VAL A N 1
ATOM 1258 C CA . VAL A 1 166 ? -17.957 6.203 58.907 1.00 79.07 166 VAL A CA 1
ATOM 1259 C C . VAL A 1 166 ? -19.134 7.115 58.581 1.00 78.99 166 VAL A C 1
ATOM 1260 O O . VAL A 1 166 ? -19.035 8.337 58.692 1.00 77.95 166 VAL A O 1
ATOM 1264 N N . LEU A 1 167 ? -20.246 6.513 58.173 1.00 80.32 167 LEU A N 1
ATOM 1265 C CA . LEU A 1 167 ? -21.434 7.272 57.803 1.00 82.58 167 LEU A CA 1
ATOM 1266 C C . LEU A 1 167 ? -22.115 7.860 59.035 1.00 85.35 167 LEU A C 1
ATOM 1267 O O . LEU A 1 167 ? -22.453 7.137 59.972 1.00 89.05 167 LEU A O 1
ATOM 1272 N N . GLU A 1 168 ? -22.312 9.175 59.030 1.00 84.57 168 GLU A N 1
ATOM 1273 C CA . GLU A 1 168 ? -22.942 9.860 60.155 1.00 90.90 168 GLU A CA 1
ATOM 1274 C C . GLU A 1 168 ? -24.421 10.125 59.895 1.00 90.24 168 GLU A C 1
ATOM 1275 O O . GLU A 1 168 ? -25.264 9.885 60.759 1.00 88.46 168 GLU A O 1
ATOM 1281 N N . GLN A 1 169 ? -24.730 10.625 58.703 1.00 90.15 169 GLN A N 1
ATOM 1282 C CA . GLN A 1 169 ? -26.111 10.899 58.325 1.00 91.73 169 GLN A CA 1
ATOM 1283 C C . GLN A 1 169 ? -26.515 10.106 57.088 1.00 86.71 169 GLN A C 1
ATOM 1284 O O . GLN A 1 169 ? -25.684 9.806 56.231 1.00 78.04 169 GLN A O 1
ATOM 1290 N N . GLN A 1 170 ? -27.799 9.775 57.001 1.00 88.19 170 GLN A N 1
ATOM 1291 C CA . GLN A 1 170 ? -28.315 8.971 55.900 1.00 91.38 170 GLN A CA 1
ATOM 1292 C C . GLN A 1 170 ? -28.203 9.693 54.561 1.00 83.69 170 GLN A C 1
ATOM 1293 O O . GLN A 1 170 ? -28.566 10.863 54.441 1.00 83.67 170 GLN A O 1
ATOM 1299 N N . LEU A 1 171 ? -27.696 8.985 53.557 1.00 80.71 171 LEU A N 1
ATOM 1300 C CA . LEU A 1 171 ? -27.561 9.537 52.215 1.00 79.42 171 LEU A CA 1
ATOM 1301 C C . LEU A 1 171 ? -28.919 9.632 51.529 1.00 82.42 171 LEU A C 1
ATOM 1302 O O . LEU A 1 171 ? -29.829 8.860 51.827 1.00 89.15 171 LEU A O 1
ATOM 1307 N N . ASP A 1 172 ? -29.048 10.579 50.607 1.00 79.13 172 ASP A N 1
ATOM 1308 C CA . ASP A 1 172 ? -30.291 10.762 49.868 1.00 71.39 172 ASP A CA 1
ATOM 1309 C C . ASP A 1 172 ? -30.004 11.119 48.415 1.00 69.27 172 ASP A C 1
ATOM 1310 O O . ASP A 1 172 ? -29.590 12.239 48.111 1.00 75.77 172 ASP A O 1
ATOM 1315 N N . ARG A 1 173 ? -30.227 10.159 47.523 1.00 69.36 173 ARG A N 1
ATOM 1316 C CA . ARG A 1 173 ? -29.951 10.338 46.102 1.00 71.88 173 ARG A CA 1
ATOM 1317 C C . ARG A 1 173 ? -30.785 11.465 45.491 1.00 74.42 173 ARG A C 1
ATOM 1318 O O . ARG A 1 173 ? -30.367 12.106 44.526 1.00 74.05 173 ARG A O 1
ATOM 1326 N N . GLU A 1 174 ? -31.960 11.709 46.061 1.00 81.44 174 GLU A N 1
ATOM 1327 C CA . GLU A 1 174 ? -32.859 12.738 45.547 1.00 81.21 174 GLU A CA 1
ATOM 1328 C C . GLU A 1 174 ? -32.309 14.148 45.761 1.00 82.28 174 GLU A C 1
ATOM 1329 O O . GLU A 1 174 ? -32.735 15.093 45.097 1.00 84.19 174 GLU A O 1
ATOM 1335 N N . THR A 1 175 ? -31.366 14.289 46.688 1.00 82.56 175 THR A N 1
ATOM 1336 C CA . THR A 1 175 ? -30.699 15.569 46.906 1.00 84.68 175 THR A CA 1
ATOM 1337 C C . THR A 1 175 ? -29.438 15.663 46.052 1.00 82.51 175 THR A C 1
ATOM 1338 O O . THR A 1 175 ? -29.281 16.588 45.256 1.00 81.55 175 THR A O 1
ATOM 1342 N N . GLN A 1 176 ? -28.541 14.698 46.227 1.00 81.03 176 GLN A N 1
ATOM 1343 C CA . GLN A 1 176 ? -27.342 14.598 45.405 1.00 84.45 176 GLN A CA 1
ATOM 1344 C C . GLN A 1 176 ? -26.908 13.141 45.273 1.00 78.85 176 GLN A C 1
ATOM 1345 O O . GLN A 1 176 ? -26.741 12.437 46.270 1.00 74.53 176 GLN A O 1
ATOM 1351 N N . ALA A 1 177 ? -26.730 12.695 44.034 1.00 79.59 177 ALA A N 1
ATOM 1352 C CA . ALA A 1 177 ? -26.407 11.300 43.760 1.00 82.90 177 ALA A CA 1
ATOM 1353 C C . ALA A 1 177 ? -24.906 11.034 43.825 1.00 82.11 177 ALA A C 1
ATOM 1354 O O . ALA A 1 177 ? -24.460 9.907 43.604 1.00 80.39 177 ALA A O 1
ATOM 1356 N N . ARG A 1 178 ? -24.132 12.070 44.130 1.00 86.51 178 ARG A N 1
ATOM 1357 C CA . ARG A 1 178 ? -22.679 11.940 44.192 1.00 85.92 178 ARG A CA 1
ATOM 1358 C C . ARG A 1 178 ? -22.051 12.797 45.288 1.00 80.48 178 ARG A C 1
ATOM 1359 O O . ARG A 1 178 ? -22.474 13.927 45.531 1.00 85.87 178 ARG A O 1
ATOM 1367 N N . HIS A 1 179 ? -21.037 12.241 45.943 1.00 76.34 179 HIS A N 1
ATOM 1368 C CA . HIS A 1 179 ? -20.234 12.980 46.909 1.00 74.37 179 HIS A CA 1
ATOM 1369 C C . HIS A 1 179 ? -18.756 12.807 46.586 1.00 72.71 179 HIS A C 1
ATOM 1370 O O . HIS A 1 179 ? -18.291 11.688 46.368 1.00 69.90 179 HIS A O 1
ATOM 1377 N N . GLN A 1 180 ? -18.020 13.912 46.547 1.00 75.08 180 GLN A N 1
ATOM 1378 C CA . GLN A 1 180 ? -16.582 13.854 46.317 1.00 74.70 180 GLN A CA 1
ATOM 1379 C C . GLN A 1 180 ? -15.809 14.230 47.573 1.00 69.53 180 GLN A C 1
ATOM 1380 O O . GLN A 1 180 ? -15.921 15.350 48.072 1.00 66.55 180 GLN A O 1
ATOM 1386 N N . LEU A 1 181 ? -15.024 13.284 48.078 1.00 69.58 181 LEU A N 1
ATOM 1387 C CA . LEU A 1 181 ? -14.234 13.505 49.281 1.00 72.01 181 LEU A CA 1
ATOM 1388 C C . LEU A 1 181 ? -12.745 13.364 48.986 1.00 76.71 181 LEU A C 1
ATOM 1389 O O . LEU A 1 181 ? -12.349 12.625 48.084 1.00 79.58 181 LEU A O 1
ATOM 1394 N N . VAL A 1 182 ? -11.923 14.078 49.748 1.00 71.53 182 VAL A N 1
ATOM 1395 C CA . VAL A 1 182 ? -10.479 14.027 49.560 1.00 68.25 182 VAL A CA 1
ATOM 1396 C C . VAL A 1 182 ? -9.778 13.438 50.779 1.00 70.74 182 VAL A C 1
ATOM 1397 O O . VAL A 1 182 ? -9.673 14.086 51.822 1.00 72.23 182 VAL A O 1
ATOM 1401 N N . LEU A 1 183 ? -9.304 12.204 50.641 1.00 69.70 183 LEU A N 1
ATOM 1402 C CA . LEU A 1 183 ? -8.547 11.555 51.702 1.00 63.38 183 LEU A CA 1
ATOM 1403 C C . LEU A 1 183 ? -7.082 11.961 51.618 1.00 61.07 183 LEU A C 1
ATOM 1404 O O . LEU A 1 183 ? -6.388 11.619 50.660 1.00 62.19 183 LEU A O 1
ATOM 1409 N N . THR A 1 184 ? -6.618 12.694 52.624 1.00 59.83 184 THR A N 1
ATOM 1410 C CA . THR A 1 184 ? -5.249 13.191 52.634 1.00 61.42 184 THR A CA 1
ATOM 1411 C C . THR A 1 184 ? -4.413 12.493 53.701 1.00 65.26 184 THR A C 1
ATOM 1412 O O . THR A 1 184 ? -4.792 12.451 54.871 1.00 64.91 184 THR A O 1
ATOM 1416 N N . ALA A 1 185 ? -3.277 11.942 53.285 1.00 61.57 185 ALA A N 1
ATOM 1417 C CA . ALA A 1 185 ? -2.359 11.277 54.201 1.00 59.14 185 ALA A CA 1
ATOM 1418 C C . ALA A 1 185 ? -1.156 12.164 54.488 1.00 62.73 185 ALA A C 1
ATOM 1419 O O . ALA A 1 185 ? -0.517 12.665 53.567 1.00 67.22 185 ALA A O 1
ATOM 1421 N N . VAL A 1 186 ? -0.849 12.355 55.768 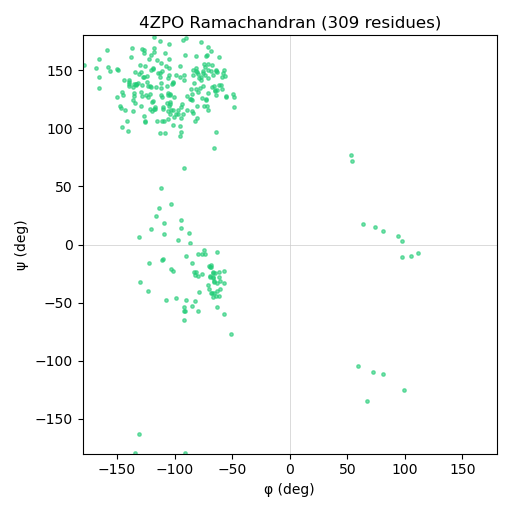1.00 61.13 186 VAL A N 1
ATOM 1422 C CA . VAL A 1 186 ? 0.234 13.245 56.173 1.00 64.26 186 VAL A CA 1
ATOM 1423 C C . VAL A 1 186 ? 1.255 12.519 57.047 1.00 67.61 186 VAL A C 1
ATOM 1424 O O . VAL A 1 186 ? 0.886 11.715 57.904 1.00 72.07 186 VAL A O 1
ATOM 1428 N N . ASP A 1 187 ? 2.537 12.800 56.830 1.00 63.22 187 ASP A N 1
ATOM 1429 C CA . ASP A 1 187 ? 3.582 12.242 57.683 1.00 69.43 187 ASP A CA 1
ATOM 1430 C C . ASP A 1 187 ? 3.873 13.188 58.845 1.00 74.50 187 ASP A C 1
ATOM 1431 O O . ASP A 1 187 ? 3.250 14.243 58.965 1.00 85.24 187 ASP A O 1
ATOM 1436 N N . GLY A 1 188 ? 4.819 12.809 59.698 1.00 69.46 188 GLY A N 1
ATOM 1437 C CA . GLY A 1 188 ? 5.139 13.604 60.869 1.00 73.00 188 GLY A CA 1
ATOM 1438 C C . GLY A 1 188 ? 6.510 14.247 60.803 1.00 76.04 188 GLY A C 1
ATOM 1439 O O . GLY A 1 188 ? 7.288 14.169 61.754 1.00 80.80 188 GLY A O 1
ATOM 1440 N N . GLY A 1 189 ? 6.809 14.884 59.677 1.00 74.37 189 GLY A N 1
ATOM 1441 C CA . GLY A 1 189 ? 8.067 15.586 59.513 1.00 78.51 189 GLY A CA 1
ATOM 1442 C C . GLY A 1 189 ? 7.884 17.089 59.596 1.00 86.27 189 GLY A C 1
ATOM 1443 O O . GLY A 1 189 ? 6.758 17.585 59.644 1.00 86.99 189 GLY A O 1
ATOM 1444 N N . THR A 1 190 ? 8.996 17.816 59.619 1.00 89.54 190 THR A N 1
ATOM 1445 C CA . THR A 1 190 ? 8.955 19.274 59.654 1.00 95.98 190 THR A CA 1
ATOM 1446 C C . THR A 1 190 ? 9.771 19.862 58.506 1.00 100.13 190 THR A C 1
ATOM 1447 O O . THR A 1 190 ? 11.001 19.849 58.545 1.00 105.87 190 THR A O 1
ATOM 1451 N N . PRO A 1 191 ? 9.084 20.378 57.473 1.00 98.32 191 PRO A N 1
ATOM 1452 C CA . PRO A 1 191 ? 7.621 20.442 57.386 1.00 100.41 191 PRO A CA 1
ATOM 1453 C C . PRO A 1 191 ? 7.003 19.125 56.922 1.00 98.49 191 PRO A C 1
ATOM 1454 O O . PRO A 1 191 ? 7.697 18.278 56.359 1.00 100.49 191 PRO A O 1
ATOM 1458 N N . ALA A 1 192 ? 5.705 18.965 57.159 1.00 92.88 192 ALA A N 1
ATOM 1459 C CA . ALA A 1 192 ? 5.013 17.726 56.826 1.00 90.04 192 ALA A CA 1
ATOM 1460 C C . ALA A 1 192 ? 4.719 17.626 55.334 1.00 87.06 192 ALA A C 1
ATOM 1461 O O . ALA A 1 192 ? 4.426 18.627 54.677 1.00 88.38 192 ALA A O 1
ATOM 1463 N N . ARG A 1 193 ? 4.798 16.408 54.808 1.00 80.74 193 ARG A N 1
ATOM 1464 C CA . ARG A 1 193 ? 4.525 16.155 53.399 1.00 74.27 193 ARG A CA 1
ATOM 1465 C C . ARG A 1 193 ? 3.278 15.287 53.271 1.00 72.72 193 ARG A C 1
ATOM 1466 O O . ARG A 1 193 ? 3.006 14.455 54.136 1.00 66.54 193 ARG A O 1
ATOM 1474 N N . SER A 1 194 ? 2.517 15.476 52.198 1.00 77.55 194 SER A N 1
ATOM 1475 C CA . SER A 1 194 ? 1.248 14.772 52.065 1.00 78.41 194 SER A CA 1
ATOM 1476 C C . SER A 1 194 ? 0.984 14.211 50.669 1.00 65.90 194 SER A C 1
ATOM 1477 O O . SER A 1 194 ? 1.698 14.509 49.712 1.00 61.92 194 SER A O 1
ATOM 1480 N N . GLY A 1 195 ? -0.051 13.382 50.584 1.00 61.16 195 GLY A N 1
ATOM 1481 C CA . GLY A 1 195 ? -0.523 12.817 49.332 1.00 57.06 195 GLY A CA 1
ATOM 1482 C C . GLY A 1 195 ? -2.022 12.602 49.441 1.00 60.73 195 GLY A C 1
ATOM 1483 O O . GLY A 1 195 ? -2.537 12.362 50.534 1.00 65.86 195 GLY A O 1
ATOM 1484 N N . THR A 1 196 ? -2.728 12.690 48.318 1.00 63.87 196 THR A N 1
ATOM 1485 C CA . THR A 1 196 ? -4.187 12.630 48.347 1.00 67.88 196 THR A CA 1
ATOM 1486 C C . THR A 1 196 ? -4.764 11.449 47.576 1.00 72.91 196 THR A C 1
ATOM 1487 O O . THR A 1 196 ? -4.072 10.797 46.793 1.00 77.40 196 THR A O 1
ATOM 1491 N N . SER A 1 197 ? -6.045 11.191 47.814 1.00 74.08 197 SER A N 1
ATOM 1492 C CA . SER A 1 197 ? -6.791 10.178 47.083 1.00 75.31 197 SER A CA 1
ATOM 1493 C C . SER A 1 197 ? -8.235 10.646 46.937 1.00 73.39 197 SER A C 1
ATOM 1494 O O . SER A 1 197 ? -8.935 10.837 47.931 1.00 73.29 197 SER A O 1
ATOM 1497 N N . LEU A 1 198 ? -8.670 10.846 45.698 1.00 75.64 198 LEU A N 1
ATOM 1498 C CA . LEU A 1 198 ? -9.990 11.409 45.431 1.00 76.92 198 LEU A CA 1
ATOM 1499 C C . LEU A 1 198 ? -11.081 10.342 45.488 1.00 73.45 198 LEU A C 1
ATOM 1500 O O . LEU A 1 198 ? -11.212 9.524 44.577 1.00 70.27 198 LEU A O 1
ATOM 1505 N N . ILE A 1 199 ? -11.866 10.363 46.560 1.00 69.49 199 ILE A N 1
ATOM 1506 C CA . ILE A 1 199 ? -12.955 9.410 46.735 1.00 72.23 199 ILE A CA 1
ATOM 1507 C C . ILE A 1 199 ? -14.278 9.984 46.239 1.00 74.62 199 ILE A C 1
ATOM 1508 O O . ILE A 1 199 ? -14.755 10.997 46.752 1.00 74.95 199 ILE A O 1
ATOM 1513 N N . SER A 1 200 ? -14.866 9.335 45.239 1.00 71.22 200 SER A N 1
ATOM 1514 C CA . SER A 1 200 ? -16.157 9.761 44.714 1.00 70.43 200 SER A CA 1
ATOM 1515 C C . SER A 1 200 ? -17.238 8.747 45.069 1.00 72.75 200 SER A C 1
ATOM 1516 O O . SER A 1 200 ? -17.301 7.662 44.490 1.00 74.33 200 SER A O 1
ATOM 1519 N N . VAL A 1 201 ? -18.087 9.106 46.027 1.00 73.57 201 VAL A N 1
ATOM 1520 C CA . VAL A 1 201 ? -19.158 8.223 46.472 1.00 71.21 201 VAL A CA 1
ATOM 1521 C C . VAL A 1 201 ? -20.353 8.279 45.527 1.00 74.94 201 VAL A C 1
ATOM 1522 O O . VAL A 1 201 ? -20.956 9.335 45.335 1.00 78.83 201 VAL A O 1
ATOM 1526 N N . ILE A 1 202 ? -20.689 7.136 44.939 1.00 75.23 202 ILE A N 1
ATOM 1527 C CA . ILE A 1 202 ? -21.855 7.039 44.070 1.00 72.68 202 ILE A CA 1
ATOM 1528 C C . ILE A 1 202 ? -23.047 6.501 44.850 1.00 68.09 202 ILE A C 1
ATOM 1529 O O . ILE A 1 202 ? -23.056 5.342 45.260 1.00 71.37 202 ILE A O 1
ATOM 1534 N N . VAL A 1 203 ? -24.050 7.348 45.059 1.00 67.52 203 VAL A N 1
ATOM 1535 C CA . VAL A 1 203 ? -25.244 6.939 45.788 1.00 67.73 203 VAL A CA 1
ATOM 1536 C C . VAL A 1 203 ? -26.191 6.159 44.883 1.00 67.11 203 VAL A C 1
ATOM 1537 O O . VAL A 1 203 ? -26.813 6.723 43.984 1.00 68.21 203 VAL A O 1
ATOM 1541 N N . LEU A 1 204 ? -26.290 4.855 45.126 1.00 63.46 204 LEU A N 1
ATOM 1542 C CA . LEU A 1 204 ? -27.189 3.996 44.365 1.00 62.30 204 LEU A CA 1
ATOM 1543 C C . LEU A 1 204 ? -28.630 4.224 44.805 1.00 69.44 204 LEU A C 1
ATOM 1544 O O . LEU A 1 204 ? -28.889 4.509 45.973 1.00 69.12 204 LEU A O 1
ATOM 1549 N N . ASP A 1 205 ? -29.565 4.091 43.870 1.00 69.96 205 ASP A N 1
ATOM 1550 C CA . ASP A 1 205 ? -30.963 4.403 44.143 1.00 76.29 205 ASP A CA 1
ATOM 1551 C C . ASP A 1 205 ? -31.668 3.319 44.953 1.00 81.08 205 ASP A C 1
ATOM 1552 O O . ASP A 1 205 ? -31.435 2.125 44.760 1.00 83.15 205 ASP A O 1
ATOM 1557 N N . VAL A 1 206 ? -32.531 3.758 45.864 1.00 82.05 206 VAL A N 1
ATOM 1558 C CA . VAL A 1 206 ? -33.403 2.872 46.625 1.00 78.46 206 VAL A CA 1
ATOM 1559 C C . VAL A 1 206 ? -34.808 3.457 46.598 1.00 82.28 206 VAL A C 1
ATOM 1560 O O . VAL A 1 206 ? -34.973 4.668 46.725 1.00 87.49 206 VAL A O 1
ATOM 1564 N N . ASN A 1 207 ? -35.818 2.612 46.411 1.00 94.52 207 ASN A N 1
ATOM 1565 C CA . ASN A 1 207 ? -37.195 3.093 46.393 1.00 80.03 207 ASN A CA 1
ATOM 1566 C C . ASN A 1 207 ? -37.611 3.626 47.760 1.00 86.40 207 ASN A C 1
ATOM 1567 O O . ASN A 1 207 ? -38.233 2.918 48.551 1.00 78.31 207 ASN A O 1
ATOM 1572 N N . ASP A 1 208 ? -37.262 4.881 48.030 1.00 80.87 208 ASP A N 1
ATOM 1573 C CA . ASP A 1 208 ? -37.597 5.513 49.302 1.00 79.35 208 ASP A CA 1
ATOM 1574 C C . ASP A 1 208 ? -38.547 6.686 49.092 1.00 75.13 208 ASP A C 1
ATOM 1575 O O . ASP A 1 208 ? -38.602 7.610 49.904 1.00 76.24 208 ASP A O 1
ATOM 1580 N N . ASN A 1 209 ? -39.291 6.647 47.993 1.00 77.10 209 ASN A N 1
ATOM 1581 C CA . ASN A 1 209 ? -40.278 7.680 47.704 1.00 79.73 209 ASN A CA 1
ATOM 1582 C C . ASN A 1 209 ? -41.555 7.095 47.122 1.00 82.56 209 ASN A C 1
ATOM 1583 O O . ASN A 1 209 ? -41.516 6.153 46.331 1.00 85.85 209 ASN A O 1
ATOM 1588 N N . ALA A 1 210 ? -42.689 7.656 47.527 1.00 87.18 210 ALA A N 1
ATOM 1589 C CA . ALA A 1 210 ? -43.981 7.236 47.006 1.00 81.44 210 ALA A CA 1
ATOM 1590 C C . ALA A 1 210 ? -44.514 8.274 46.030 1.00 75.90 210 ALA A C 1
ATOM 1591 O O . ALA A 1 210 ? -44.272 9.470 46.204 1.00 80.14 210 ALA A O 1
ATOM 1593 N N . PRO A 1 211 ? -45.228 7.820 44.989 1.00 71.92 211 PRO A N 1
ATOM 1594 C CA . PRO A 1 211 ? -45.847 8.741 44.031 1.00 71.10 211 PRO A CA 1
ATOM 1595 C C . PRO A 1 211 ? -46.778 9.726 44.726 1.00 70.58 211 PRO A C 1
ATOM 1596 O O . PRO A 1 211 ? -47.421 9.371 45.713 1.00 66.05 211 PRO A O 1
ATOM 1600 N N . THR A 1 212 ? -46.833 10.954 44.226 1.00 72.38 212 THR A N 1
ATOM 1601 C CA . THR A 1 212 ? -47.683 11.975 44.820 1.00 66.87 212 THR A CA 1
ATOM 1602 C C . THR A 1 212 ? -48.418 12.756 43.741 1.00 66.66 212 THR A C 1
ATOM 1603 O O . THR A 1 212 ? -47.800 13.314 42.834 1.00 68.42 212 THR A O 1
ATOM 1607 N N . PHE A 1 213 ? -49.742 12.785 43.838 1.00 71.25 213 PHE A N 1
ATOM 1608 C CA . PHE A 1 213 ? -50.553 13.532 42.889 1.00 71.61 213 PHE A CA 1
ATOM 1609 C C . PHE A 1 213 ? -50.387 15.030 43.107 1.00 66.13 213 PHE A C 1
ATOM 1610 O O . PHE A 1 213 ? -50.044 15.472 44.205 1.00 62.34 213 PHE A O 1
ATOM 1618 N N . GLN A 1 214 ? -50.628 15.802 42.052 1.00 70.11 214 GLN A N 1
ATOM 1619 C CA . GLN A 1 214 ? -50.498 17.254 42.105 1.00 73.69 214 GLN A CA 1
ATOM 1620 C C . GLN A 1 214 ? -51.448 17.849 43.142 1.00 76.85 214 GLN A C 1
ATOM 1621 O O . GLN A 1 214 ? -51.147 18.866 43.765 1.00 87.07 214 GLN A O 1
ATOM 1627 N N . SER A 1 215 ? -52.595 17.201 43.323 1.00 73.73 215 SER A N 1
ATOM 1628 C CA . SER A 1 215 ? -53.566 17.612 44.330 1.00 70.62 215 SER A CA 1
ATOM 1629 C C . SER A 1 215 ? -54.065 16.407 45.126 1.00 70.56 215 SER A C 1
ATOM 1630 O O . SER A 1 215 ? -54.331 15.345 44.561 1.00 59.81 215 SER A O 1
ATOM 1633 N N . SER A 1 216 ? -54.184 16.578 46.438 1.00 72.37 216 SER A N 1
ATOM 1634 C CA . SER A 1 216 ? -54.678 15.515 47.305 1.00 72.31 216 SER A CA 1
ATOM 1635 C C . SER A 1 216 ? -56.165 15.270 47.062 1.00 80.50 216 SER A C 1
ATOM 1636 O O . SER A 1 216 ? -56.631 14.130 47.087 1.00 87.77 216 SER A O 1
ATOM 1639 N N . VAL A 1 217 ? -56.903 16.351 46.832 1.00 81.34 217 VAL A N 1
ATOM 1640 C CA . VAL A 1 217 ? -58.328 16.273 46.536 1.00 76.61 217 VAL A CA 1
ATOM 1641 C C . VAL A 1 217 ? -58.677 17.192 45.368 1.00 73.78 217 VAL A C 1
ATOM 1642 O O . VAL A 1 217 ? -58.332 18.373 45.373 1.00 75.72 217 VAL A O 1
ATOM 1646 N N . LEU A 1 218 ? -59.354 16.643 44.365 1.00 74.18 218 LEU A N 1
ATOM 1647 C CA . LEU A 1 218 ? -59.774 17.425 43.209 1.00 70.49 218 LEU A CA 1
ATOM 1648 C C . LEU A 1 218 ? -61.287 17.395 43.037 1.00 72.66 218 LEU A C 1
ATOM 1649 O O . LEU A 1 218 ? -61.899 16.328 43.031 1.00 75.44 218 LEU A O 1
ATOM 1654 N N . ARG A 1 219 ? -61.883 18.574 42.898 1.00 75.78 219 ARG A N 1
ATOM 1655 C CA . ARG A 1 219 ? -63.320 18.687 42.690 1.00 80.64 219 ARG A CA 1
ATOM 1656 C C . ARG A 1 219 ? -63.621 19.322 41.339 1.00 81.97 219 ARG A C 1
ATOM 1657 O O . ARG A 1 219 ? -63.272 20.476 41.093 1.00 87.09 219 ARG A O 1
ATOM 1665 N N . VAL A 1 220 ? -64.265 18.559 40.462 1.00 83.35 220 VAL A N 1
ATOM 1666 C CA . VAL A 1 220 ? -64.657 19.064 39.153 1.00 87.39 220 VAL A CA 1
ATOM 1667 C C . VAL A 1 220 ? -66.147 18.853 38.917 1.00 91.31 220 VAL A C 1
ATOM 1668 O O . VAL A 1 220 ? -66.805 18.118 39.653 1.00 93.29 220 VAL A O 1
ATOM 1672 N N . GLY A 1 221 ? -66.672 19.502 37.884 1.00 91.88 221 GLY A N 1
ATOM 1673 C CA . GLY A 1 221 ? -68.076 19.377 37.543 1.00 92.93 221 GLY A CA 1
ATOM 1674 C C . GLY A 1 221 ? -68.286 19.192 36.055 1.00 94.49 221 GLY A C 1
ATOM 1675 O O . GLY A 1 221 ? -67.631 19.844 35.242 1.00 95.83 221 GLY A O 1
ATOM 1676 N N . LEU A 1 222 ? -69.198 18.295 35.696 1.00 95.41 222 LEU A N 1
ATOM 1677 C CA . LEU A 1 222 ? -69.529 18.070 34.294 1.00 100.28 222 LEU A CA 1
ATOM 1678 C C . LEU A 1 222 ? -71.026 18.261 34.065 1.00 105.13 222 LEU A C 1
ATOM 1679 O O . LEU A 1 222 ? -71.837 17.949 34.938 1.00 110.08 222 LEU A O 1
ATOM 1684 N N . PRO A 1 223 ? -71.394 18.798 32.893 1.00 105.02 223 PRO A N 1
ATOM 1685 C CA . PRO A 1 223 ? -72.801 19.005 32.533 1.00 108.54 223 PRO A CA 1
ATOM 1686 C C . PRO A 1 223 ? -73.589 17.699 32.478 1.00 111.75 223 PRO A C 1
ATOM 1687 O O . PRO A 1 223 ? -73.000 16.622 32.384 1.00 107.74 223 PRO A O 1
ATOM 1691 N N . GLU A 1 224 ? -74.912 17.804 32.536 1.00 120.59 224 GLU A N 1
ATOM 1692 C CA . GLU A 1 224 ? -75.780 16.635 32.482 1.00 128.43 224 GLU A CA 1
ATOM 1693 C C . GLU A 1 224 ? -75.703 15.965 31.113 1.00 128.16 224 GLU A C 1
ATOM 1694 O O . GLU A 1 224 ? -75.907 14.758 30.988 1.00 133.52 224 GLU A O 1
ATOM 1700 N N . ASN A 1 225 ? -75.395 16.754 30.089 1.00 127.43 225 ASN A N 1
ATOM 1701 C CA . ASN A 1 225 ? -75.349 16.251 28.721 1.00 122.93 225 ASN A CA 1
ATOM 1702 C C . ASN A 1 225 ? -73.929 16.025 28.212 1.00 112.17 225 ASN A C 1
ATOM 1703 O O . ASN A 1 225 ? -73.646 16.233 27.032 1.00 111.50 225 ASN A O 1
ATOM 1708 N N . THR A 1 226 ? -73.038 15.598 29.101 1.00 103.34 226 THR A N 1
ATOM 1709 C CA . THR A 1 226 ? -71.659 15.318 28.717 1.00 95.27 226 THR A CA 1
ATOM 1710 C C . THR A 1 226 ? -71.586 14.063 27.853 1.00 94.95 226 THR A C 1
ATOM 1711 O O . THR A 1 226 ? -71.899 12.967 28.317 1.00 97.61 226 THR A O 1
ATOM 1715 N N . PRO A 1 227 ? -71.167 14.224 26.588 1.00 93.89 227 PRO A N 1
ATOM 1716 C CA . PRO A 1 227 ? -71.119 13.118 25.625 1.00 92.58 227 PRO A CA 1
ATOM 1717 C C . PRO A 1 227 ? -70.007 12.118 25.929 1.00 93.41 227 PRO A C 1
ATOM 1718 O O . PRO A 1 227 ? -68.981 12.499 26.494 1.00 92.53 227 PRO A O 1
ATOM 1722 N N . PRO A 1 228 ? -70.214 10.845 25.559 1.00 91.73 228 PRO A N 1
ATOM 1723 C CA . PRO A 1 228 ? -69.203 9.797 25.735 1.00 95.95 228 PRO A CA 1
ATOM 1724 C C . PRO A 1 228 ? -67.906 10.120 24.998 1.00 94.08 228 PRO A C 1
ATOM 1725 O O . PRO A 1 228 ? -67.943 10.517 23.833 1.00 94.38 228 PRO A O 1
ATOM 1729 N N . GLY A 1 229 ? -66.775 9.950 25.676 1.00 93.83 229 GLY A N 1
ATOM 1730 C CA . GLY A 1 229 ? -65.481 10.209 25.073 1.00 102.82 229 GLY A CA 1
ATOM 1731 C C . GLY A 1 229 ? -64.848 11.499 25.558 1.00 105.78 229 GLY A C 1
ATOM 1732 O O . GLY A 1 229 ? -63.681 11.770 25.278 1.00 113.82 229 GLY A O 1
ATOM 1733 N N . THR A 1 230 ? -65.621 12.298 26.286 1.00 93.38 230 THR A N 1
ATOM 1734 C CA . THR A 1 230 ? -65.132 13.571 26.803 1.00 84.38 230 THR A CA 1
ATOM 1735 C C . THR A 1 230 ? -64.123 13.359 27.929 1.00 75.99 230 THR A C 1
ATOM 1736 O O . THR A 1 230 ? -64.373 12.599 28.863 1.00 70.95 230 THR A O 1
ATOM 1740 N N . LEU A 1 231 ? -62.979 14.027 27.829 1.00 76.97 231 LEU A N 1
ATOM 1741 C CA . LEU A 1 231 ? -61.954 13.949 28.863 1.00 75.99 231 LEU A CA 1
ATOM 1742 C C . LEU A 1 231 ? -62.376 14.717 30.111 1.00 77.15 231 LEU A C 1
ATOM 1743 O O . LEU A 1 231 ? -62.696 15.905 30.041 1.00 82.42 231 LEU A O 1
ATOM 1748 N N . LEU A 1 232 ? -62.376 14.034 31.250 1.00 72.21 232 LEU A N 1
ATOM 1749 C CA . LEU A 1 232 ? -62.711 14.666 32.518 1.00 72.99 232 LEU A CA 1
ATOM 1750 C C . LEU A 1 232 ? -61.512 15.442 33.046 1.00 72.98 232 LEU A C 1
ATOM 1751 O O . LEU A 1 232 ? -61.595 16.647 33.288 1.00 76.68 232 LEU A O 1
ATOM 1756 N N . LEU A 1 233 ? -60.398 14.736 33.214 1.00 65.67 233 LEU A N 1
ATOM 1757 C CA . LEU A 1 233 ? -59.149 15.339 33.666 1.00 70.98 233 LEU A CA 1
ATOM 1758 C C . LEU A 1 233 ? -57.993 14.363 33.481 1.00 72.52 233 LEU A C 1
ATOM 1759 O O . LEU A 1 233 ? -58.185 13.148 33.513 1.00 76.86 233 LEU A O 1
ATOM 1764 N N . ARG A 1 234 ? -56.794 14.896 33.280 1.00 75.13 234 ARG A N 1
ATOM 1765 C CA . ARG A 1 234 ? -55.602 14.063 33.189 1.00 76.05 234 ARG A CA 1
ATOM 1766 C C . ARG A 1 234 ? -54.821 14.136 34.493 1.00 73.40 234 ARG A C 1
ATOM 1767 O O . ARG A 1 234 ? -54.328 15.196 34.875 1.00 71.71 234 ARG A O 1
ATOM 1775 N N . LEU A 1 235 ? -54.720 13.002 35.177 1.00 77.08 235 LEU A N 1
ATOM 1776 C CA . LEU A 1 235 ? -54.027 12.932 36.458 1.00 76.41 235 LEU A CA 1
ATOM 1777 C C . LEU A 1 235 ? -52.527 13.161 36.302 1.00 80.70 235 LEU A C 1
ATOM 1778 O O . LEU A 1 235 ? -51.959 12.910 35.240 1.00 81.00 235 LEU A O 1
ATOM 1783 N N . ASN A 1 236 ? -51.894 13.627 37.375 1.00 84.73 236 ASN A N 1
ATOM 1784 C CA . ASN A 1 236 ? -50.473 13.943 37.355 1.00 95.40 236 ASN A CA 1
ATOM 1785 C C . ASN A 1 236 ? -49.776 13.531 38.641 1.00 94.49 236 ASN A C 1
ATOM 1786 O O . ASN A 1 236 ? -49.826 14.253 39.634 1.00 94.23 236 ASN A O 1
ATOM 1791 N N . ALA A 1 237 ? -49.129 12.371 38.623 1.00 87.88 237 ALA A N 1
ATOM 1792 C CA . ALA A 1 237 ? -48.384 11.902 39.783 1.00 80.55 237 ALA A CA 1
ATOM 1793 C C . ALA A 1 237 ? -46.891 11.898 39.487 1.00 82.88 237 ALA A C 1
ATOM 1794 O O . ALA A 1 237 ? -46.461 11.457 38.421 1.00 84.99 237 ALA A O 1
ATOM 1796 N N . THR A 1 238 ? -46.107 12.401 40.434 1.00 82.68 238 THR A N 1
ATOM 1797 C CA . THR A 1 238 ? -44.661 12.484 40.264 1.00 77.65 238 THR A CA 1
ATOM 1798 C C . THR A 1 238 ? -43.926 11.546 41.213 1.00 82.38 238 THR A C 1
ATOM 1799 O O . THR A 1 238 ? -44.381 11.289 42.329 1.00 85.31 238 THR A O 1
ATOM 1803 N N . ASP A 1 239 ? -42.784 11.041 40.759 1.00 85.55 239 ASP A N 1
ATOM 1804 C CA . ASP A 1 239 ? -41.946 10.180 41.579 1.00 82.91 239 ASP A CA 1
ATOM 1805 C C . ASP A 1 239 ? -40.476 10.468 41.297 1.00 78.90 239 ASP A C 1
ATOM 1806 O O . ASP A 1 239 ? -40.001 10.256 40.181 1.00 82.93 239 ASP A O 1
ATOM 1811 N N . PRO A 1 240 ? -39.752 10.960 42.313 1.00 79.57 240 PRO A N 1
ATOM 1812 C CA . PRO A 1 240 ? -38.365 11.416 42.167 1.00 71.57 240 PRO A CA 1
ATOM 1813 C C . PRO A 1 240 ? -37.343 10.285 42.065 1.00 84.95 240 PRO A C 1
ATOM 1814 O O . PRO A 1 240 ? -36.174 10.553 41.786 1.00 93.35 240 PRO A O 1
ATOM 1818 N N . ASP A 1 241 ? -37.772 9.047 42.290 1.00 79.91 241 ASP A N 1
ATOM 1819 C CA . ASP A 1 241 ? -36.853 7.913 42.268 1.00 85.14 241 ASP A CA 1
ATOM 1820 C C . ASP A 1 241 ? -36.396 7.579 40.850 1.00 91.92 241 ASP A C 1
ATOM 1821 O O . ASP A 1 241 ? -37.011 8.000 39.870 1.00 92.08 241 ASP A O 1
ATOM 1826 N N . GLU A 1 242 ? -35.311 6.816 40.756 1.00 93.09 242 GLU A N 1
ATOM 1827 C CA . GLU A 1 242 ? -34.669 6.522 39.479 1.00 95.83 242 GLU A CA 1
ATOM 1828 C C . GLU A 1 242 ? -35.191 5.238 38.839 1.00 93.90 242 GLU A C 1
ATOM 1829 O O . GLU A 1 242 ? -35.457 4.254 39.528 1.00 97.00 242 GLU A O 1
ATOM 1835 N N . GLY A 1 243 ? -35.334 5.261 37.516 1.00 93.48 243 GLY A N 1
ATOM 1836 C CA . GLY A 1 243 ? -35.711 4.082 36.758 1.00 99.90 243 GLY A CA 1
ATOM 1837 C C . GLY A 1 243 ? -37.122 3.596 37.025 1.00 98.55 243 GLY A C 1
ATOM 1838 O O . GLY A 1 243 ? -38.066 4.386 37.069 1.00 95.27 243 GLY A O 1
ATOM 1839 N N . THR A 1 244 ? -37.262 2.285 37.201 1.00 98.18 244 THR A N 1
ATOM 1840 C CA . THR A 1 244 ? -38.561 1.671 37.460 1.00 94.76 244 THR A CA 1
ATOM 1841 C C . THR A 1 244 ? -39.130 2.130 38.797 1.00 91.67 244 THR A C 1
ATOM 1842 O O . THR A 1 244 ? -40.343 2.115 39.003 1.00 87.42 244 THR A O 1
ATOM 1846 N N . ASN A 1 245 ? -38.247 2.538 39.703 1.00 91.06 245 ASN A N 1
ATOM 1847 C CA . ASN A 1 245 ? -38.667 3.066 40.994 1.00 86.69 245 ASN A CA 1
ATOM 1848 C C . ASN A 1 245 ? -39.372 4.411 40.845 1.00 86.22 245 ASN A C 1
ATOM 1849 O O . ASN A 1 245 ? -40.070 4.860 41.754 1.00 78.82 245 ASN A O 1
ATOM 1854 N N . GLY A 1 246 ? -39.188 5.047 39.690 1.00 91.88 246 GLY A N 1
ATOM 1855 C CA . GLY A 1 246 ? -39.787 6.341 39.420 1.00 87.62 246 GLY A CA 1
ATOM 1856 C C . GLY A 1 246 ? -40.997 6.275 38.508 1.00 82.72 246 GLY A C 1
ATOM 1857 O O . GLY A 1 246 ? -41.819 7.190 38.492 1.00 77.46 246 GLY A O 1
ATOM 1858 N N . GLN A 1 247 ? -41.106 5.196 37.739 1.00 89.71 247 GLN A N 1
ATOM 1859 C CA . GLN A 1 247 ? -42.250 5.010 36.852 1.00 94.27 247 GLN A CA 1
ATOM 1860 C C . GLN A 1 247 ? -43.456 4.496 37.630 1.00 89.89 247 GLN A C 1
ATOM 1861 O O . GLN A 1 247 ? -43.309 3.738 38.589 1.00 87.40 247 GLN A O 1
ATOM 1867 N N . LEU A 1 248 ? -44.648 4.906 37.211 1.00 90.44 248 LEU A N 1
ATOM 1868 C CA . LEU A 1 248 ? -45.858 4.588 37.958 1.00 87.51 248 LEU A CA 1
ATOM 1869 C C . LEU A 1 248 ? -47.033 4.175 37.073 1.00 86.69 248 LEU A C 1
ATOM 1870 O O . LEU A 1 248 ? -47.048 4.442 35.870 1.00 87.30 248 LEU A O 1
ATOM 1875 N N . ASP A 1 249 ? -48.012 3.517 37.688 1.00 84.40 249 ASP A N 1
ATOM 1876 C CA . ASP A 1 249 ? -49.227 3.097 36.999 1.00 83.80 249 ASP A CA 1
ATOM 1877 C C . ASP A 1 249 ? -50.462 3.659 37.695 1.00 83.41 249 ASP A C 1
ATOM 1878 O O . ASP A 1 249 ? -50.557 3.633 38.922 1.00 88.07 249 ASP A O 1
ATOM 1883 N N . TYR A 1 250 ? -51.406 4.166 36.909 1.00 79.12 250 TYR A N 1
ATOM 1884 C CA . TYR A 1 250 ? -52.651 4.696 37.454 1.00 71.64 250 TYR A CA 1
ATOM 1885 C C . TYR A 1 250 ? -53.736 3.622 37.495 1.00 66.79 250 TYR A C 1
ATOM 1886 O O . TYR A 1 250 ? -53.796 2.758 36.620 1.00 64.66 250 TYR A O 1
ATOM 1895 N N . SER A 1 251 ? -54.591 3.688 38.513 1.00 67.97 251 SER A N 1
ATOM 1896 C CA . SER A 1 251 ? -55.716 2.765 38.644 1.00 70.80 251 SER A CA 1
ATOM 1897 C C . SER A 1 251 ? -56.726 3.271 39.671 1.00 73.47 251 SER A C 1
ATOM 1898 O O . SER A 1 251 ? -56.392 4.090 40.527 1.00 73.84 251 SER A O 1
ATOM 1901 N N . PHE A 1 252 ? -57.958 2.778 39.582 1.00 71.93 252 PHE A N 1
ATOM 1902 C CA . PHE A 1 252 ? -58.977 3.086 40.581 1.00 72.35 252 PHE A CA 1
ATOM 1903 C C . PHE A 1 252 ? -58.627 2.437 41.913 1.00 73.10 252 PHE A C 1
ATOM 1904 O O . PHE A 1 252 ? -57.760 1.564 41.976 1.00 81.48 252 PHE A O 1
ATOM 1912 N N . GLY A 1 253 ? -59.305 2.861 42.974 1.00 74.58 253 GLY A N 1
ATOM 1913 C CA . GLY A 1 253 ? -59.186 2.195 44.257 1.00 83.83 253 GLY A CA 1
ATOM 1914 C C . GLY A 1 253 ? -59.704 0.776 44.129 1.00 95.25 253 GLY A C 1
ATOM 1915 O O . GLY A 1 253 ? -60.605 0.513 43.332 1.00 98.42 253 GLY A O 1
ATOM 1916 N N . ASP A 1 254 ? -59.134 -0.138 44.907 1.00 99.96 254 ASP A N 1
ATOM 1917 C CA . ASP A 1 254 ? -59.478 -1.554 44.802 1.00 112.38 254 ASP A CA 1
ATOM 1918 C C . ASP A 1 254 ? -60.949 -1.833 45.101 1.00 107.22 254 ASP A C 1
ATOM 1919 O O . ASP A 1 254 ? -61.499 -2.837 44.646 1.00 109.97 254 ASP A O 1
ATOM 1924 N N . HIS A 1 255 ? -61.585 -0.946 45.858 1.00 101.54 255 HIS A N 1
ATOM 1925 C CA . HIS A 1 255 ? -62.992 -1.118 46.198 1.00 100.66 255 HIS A CA 1
ATOM 1926 C C . HIS A 1 255 ? -63.861 -0.033 45.573 1.00 97.06 255 HIS A C 1
ATOM 1927 O O . HIS A 1 255 ? -64.879 0.363 46.140 1.00 95.61 255 HIS A O 1
ATOM 1934 N N . THR A 1 256 ? -63.450 0.445 44.403 1.00 94.88 256 THR A N 1
ATOM 1935 C CA . THR A 1 256 ? -64.243 1.406 43.648 1.00 90.82 256 THR A CA 1
ATOM 1936 C C . THR A 1 256 ? -65.543 0.754 43.187 1.00 98.02 256 THR A C 1
ATOM 1937 O O . THR A 1 256 ? -65.543 -0.392 42.737 1.00 101.92 256 THR A O 1
ATOM 1941 N N . SER A 1 257 ? -66.647 1.483 43.319 1.00 100.51 257 SER A N 1
ATOM 1942 C CA . SER A 1 257 ? -67.960 0.983 42.922 1.00 102.92 257 SER A CA 1
ATOM 1943 C C . SER A 1 257 ? -67.992 0.591 41.448 1.00 85.17 257 SER A C 1
ATOM 1944 O O . SER A 1 257 ? -67.299 1.187 40.624 1.00 81.60 257 SER A O 1
ATOM 1947 N N . GLU A 1 258 ? -68.796 -0.417 41.124 1.00 93.93 258 GLU A N 1
ATOM 1948 C CA . GLU A 1 258 ? -68.925 -0.880 39.747 1.00 93.99 258 GLU A CA 1
ATOM 1949 C C . GLU A 1 258 ? -69.588 0.189 38.884 1.00 94.16 258 GLU A C 1
ATOM 1950 O O . GLU A 1 258 ? -69.334 0.279 37.682 1.00 90.99 258 GLU A O 1
ATOM 1956 N N . THR A 1 259 ? -70.434 1.001 39.511 1.00 96.05 259 THR A N 1
ATOM 1957 C CA . THR A 1 259 ? -71.103 2.102 38.828 1.00 93.58 259 THR A CA 1
ATOM 1958 C C . THR A 1 259 ? -70.089 3.110 38.297 1.00 90.26 259 THR A C 1
ATOM 1959 O O . THR A 1 259 ? -70.194 3.576 37.162 1.00 90.07 259 THR A O 1
ATOM 1963 N N . VAL A 1 260 ? -69.107 3.441 39.130 1.00 87.31 260 VAL A N 1
ATOM 1964 C CA . VAL A 1 260 ? -68.056 4.378 38.750 1.00 77.19 260 VAL A CA 1
ATOM 1965 C C . VAL A 1 260 ? -67.197 3.807 37.626 1.00 83.94 260 VAL A C 1
ATOM 1966 O O . VAL A 1 260 ? -66.841 4.514 36.682 1.00 73.07 260 VAL A O 1
ATOM 1970 N N . LYS A 1 261 ? -66.875 2.521 37.727 1.00 84.11 261 LYS A N 1
ATOM 1971 C CA . LYS A 1 261 ? -66.037 1.864 36.732 1.00 83.03 261 LYS A CA 1
ATOM 1972 C C . LYS A 1 261 ? -66.761 1.704 35.397 1.00 84.55 261 LYS A C 1
ATOM 1973 O O . LYS A 1 261 ? -66.126 1.645 34.345 1.00 85.10 261 LYS A O 1
ATOM 1979 N N . ASN A 1 262 ? -68.088 1.631 35.443 1.00 85.84 262 ASN A N 1
ATOM 1980 C CA . ASN A 1 262 ? -68.889 1.550 34.225 1.00 85.95 262 ASN A CA 1
ATOM 1981 C C . ASN A 1 262 ? -69.071 2.916 33.572 1.00 88.63 262 ASN A C 1
ATOM 1982 O O . ASN A 1 262 ? -69.265 3.013 32.360 1.00 89.65 262 ASN A O 1
ATOM 1987 N N . LEU A 1 263 ? -69.008 3.968 34.382 1.00 86.88 263 LEU A N 1
ATOM 1988 C CA . LEU A 1 263 ? -69.131 5.333 33.882 1.00 86.15 263 LEU A CA 1
ATOM 1989 C C . LEU A 1 263 ? -67.794 5.878 33.396 1.00 90.33 263 LEU A C 1
ATOM 1990 O O . LEU A 1 263 ? -67.680 6.358 32.269 1.00 93.61 263 LEU A O 1
ATOM 1995 N N . PHE A 1 264 ? -66.786 5.803 34.258 1.00 84.79 264 PHE A N 1
ATOM 1996 C CA . PHE A 1 264 ? -65.485 6.388 33.965 1.00 78.00 264 PHE A CA 1
ATOM 1997 C C . PHE A 1 264 ? -64.436 5.323 33.662 1.00 76.23 264 PHE A C 1
ATOM 1998 O O . PHE A 1 264 ? -64.543 4.183 34.114 1.00 79.17 264 PHE A O 1
ATOM 2006 N N . GLY A 1 265 ? -63.424 5.706 32.892 1.00 72.52 265 GLY A N 1
ATOM 2007 C CA . GLY A 1 265 ? -62.333 4.812 32.556 1.00 76.33 265 GLY A CA 1
ATOM 2008 C C . GLY A 1 265 ? -61.027 5.567 32.408 1.00 80.78 265 GLY A C 1
ATOM 2009 O O . GLY A 1 265 ? -60.903 6.447 31.555 1.00 84.81 265 GLY A O 1
ATOM 2010 N N . LEU A 1 266 ? -60.050 5.228 33.242 1.00 81.56 266 LEU A N 1
ATOM 2011 C CA . LEU A 1 266 ? -58.765 5.916 33.218 1.00 86.13 266 LEU A CA 1
ATOM 2012 C C . LEU A 1 266 ? -57.717 5.135 32.434 1.00 79.24 266 LEU A C 1
ATOM 2013 O O . LEU A 1 266 ? -57.712 3.904 32.438 1.00 78.29 266 LEU A O 1
ATOM 2018 N N . ASP A 1 267 ? -56.835 5.863 31.758 1.00 77.18 267 ASP A N 1
ATOM 2019 C CA . ASP A 1 267 ? -55.691 5.260 31.087 1.00 78.64 267 ASP A CA 1
ATOM 2020 C C . ASP A 1 267 ? -54.562 5.109 32.101 1.00 77.29 267 ASP A C 1
ATOM 2021 O O . ASP A 1 267 ? -54.042 6.103 32.604 1.00 83.77 267 ASP A O 1
ATOM 2026 N N . PRO A 1 268 ? -54.185 3.858 32.407 1.00 73.17 268 PRO A N 1
ATOM 2027 C CA . PRO A 1 268 ? -53.153 3.557 33.406 1.00 73.34 268 PRO A CA 1
ATOM 2028 C C . PRO A 1 268 ? -51.808 4.220 33.110 1.00 76.74 268 PRO A C 1
ATOM 2029 O O . PRO A 1 268 ? -51.007 4.408 34.026 1.00 65.45 268 PRO A O 1
ATOM 2033 N N . SER A 1 269 ? -51.570 4.569 31.850 1.00 76.77 269 SER A N 1
ATOM 2034 C CA . SER A 1 269 ? -50.311 5.192 31.455 1.00 81.45 269 SER A CA 1
ATOM 2035 C C . SER A 1 269 ? -50.375 6.717 31.525 1.00 88.16 269 SER A C 1
ATOM 2036 O O . SER A 1 269 ? -49.583 7.347 32.227 1.00 91.67 269 SER A O 1
ATOM 2039 N N . SER A 1 270 ? -51.320 7.305 30.796 1.00 88.25 270 SER A N 1
ATOM 2040 C CA . SER A 1 270 ? -51.413 8.760 30.696 1.00 84.38 270 SER A CA 1
ATOM 2041 C C . SER A 1 270 ? -52.135 9.381 31.890 1.00 78.96 270 SER A C 1
ATOM 2042 O O . SER A 1 270 ? -51.939 10.556 32.199 1.00 81.85 270 SER A O 1
ATOM 2045 N N . GLY A 1 271 ? -52.969 8.591 32.557 1.00 73.59 271 GLY A N 1
ATOM 2046 C CA . GLY A 1 271 ? -53.726 9.078 33.696 1.00 72.59 271 GLY A CA 1
ATOM 2047 C C . GLY A 1 271 ? -54.964 9.844 33.273 1.00 74.45 271 GLY A C 1
ATOM 2048 O O . GLY A 1 271 ? -55.605 10.511 34.087 1.00 71.94 271 GLY A O 1
ATOM 2049 N N . ALA A 1 272 ? -55.300 9.747 31.990 1.00 78.28 272 ALA A N 1
ATOM 2050 C CA . ALA A 1 272 ? -56.459 10.442 31.445 1.00 79.88 272 ALA A CA 1
ATOM 2051 C C . ALA A 1 272 ? -57.756 9.740 31.831 1.00 77.43 272 ALA A C 1
ATOM 2052 O O . ALA A 1 272 ? -57.920 8.545 31.589 1.00 70.55 272 ALA A O 1
ATOM 2054 N N . ILE A 1 273 ? -58.675 10.489 32.431 1.00 80.56 273 ILE A N 1
ATOM 2055 C CA . ILE A 1 273 ? -59.968 9.944 32.826 1.00 75.42 273 ILE A CA 1
ATOM 2056 C C . ILE A 1 273 ? -61.067 10.391 31.869 1.00 73.61 273 ILE A C 1
ATOM 2057 O O . ILE A 1 273 ? -61.310 11.585 31.702 1.00 75.42 273 ILE A O 1
ATOM 2062 N N . HIS A 1 274 ? -61.729 9.423 31.243 1.00 71.79 274 HIS A N 1
ATOM 2063 C CA . HIS A 1 274 ? -62.789 9.714 30.287 1.00 74.98 274 HIS A CA 1
ATOM 2064 C C . HIS A 1 274 ? -64.153 9.276 30.804 1.00 74.89 274 HIS A C 1
ATOM 2065 O O . HIS A 1 274 ? -64.270 8.262 31.490 1.00 79.71 274 HIS A O 1
ATOM 2072 N N . VAL A 1 275 ? -65.182 10.050 30.473 1.00 72.89 275 VAL A N 1
ATOM 2073 C CA . VAL A 1 275 ? -66.554 9.638 30.735 1.00 76.74 275 VAL A CA 1
ATOM 2074 C C . VAL A 1 275 ? -67.059 8.854 29.527 1.00 80.95 275 VAL A C 1
ATOM 2075 O O . VAL A 1 275 ? -66.956 9.309 28.387 1.00 81.47 275 VAL A O 1
ATOM 2079 N N . LEU A 1 276 ? -67.587 7.662 29.781 1.00 83.57 276 LEU A N 1
ATOM 2080 C CA . LEU A 1 276 ? -67.948 6.747 28.707 1.00 87.03 276 LEU A CA 1
ATOM 2081 C C . LEU A 1 276 ? -69.421 6.361 28.753 1.00 93.30 276 LEU A C 1
ATOM 2082 O O . LEU A 1 276 ? -69.966 5.847 27.777 1.00 100.87 276 LEU A O 1
ATOM 2087 N N . GLY A 1 277 ? -70.061 6.611 29.890 1.00 95.12 277 GLY A N 1
ATOM 2088 C CA . GLY A 1 277 ? -71.460 6.269 30.062 1.00 98.07 277 GLY A CA 1
ATOM 2089 C C . GLY A 1 277 ? -72.357 7.485 30.179 1.00 96.85 277 GLY A C 1
ATOM 2090 O O . GLY A 1 277 ? -71.876 8.618 30.206 1.00 94.71 277 GLY A O 1
ATOM 2091 N N . PRO A 1 278 ? -73.677 7.254 30.244 1.00 100.53 278 PRO A N 1
ATOM 2092 C CA . PRO A 1 278 ? -74.672 8.323 30.368 1.00 101.03 278 PRO A CA 1
ATOM 2093 C C . PRO A 1 278 ? -74.822 8.821 31.803 1.00 102.69 278 PRO A C 1
ATOM 2094 O O . PRO A 1 278 ? -74.655 8.047 32.745 1.00 102.15 278 PRO A O 1
ATOM 2098 N N . VAL A 1 279 ? -75.137 10.102 31.960 1.00 108.64 279 VAL A N 1
ATOM 2099 C CA . VAL A 1 279 ? -75.343 10.687 33.280 1.00 117.60 279 VAL A CA 1
ATOM 2100 C C . VAL A 1 279 ? -76.518 11.661 33.280 1.00 136.30 279 VAL A C 1
ATOM 2101 O O . VAL A 1 279 ? -76.675 12.457 32.355 1.00 143.19 279 VAL A O 1
ATOM 2105 N N . ASP A 1 280 ? -77.349 11.586 34.314 1.00 146.24 280 ASP A N 1
ATOM 2106 C CA . ASP A 1 280 ? -78.416 12.562 34.496 1.00 155.51 280 ASP A CA 1
ATOM 2107 C C . ASP A 1 280 ? -78.468 13.025 35.947 1.00 160.07 280 ASP A C 1
ATOM 2108 O O . ASP A 1 280 ? -77.673 12.583 36.777 1.00 158.90 280 ASP A O 1
ATOM 2113 N N . PHE A 1 281 ? -79.407 13.913 36.250 1.00 168.13 281 PHE A N 1
ATOM 2114 C CA . PHE A 1 281 ? -79.545 14.444 37.599 1.00 172.59 281 PHE A CA 1
ATOM 2115 C C . PHE A 1 281 ? -80.213 13.441 38.536 1.00 177.03 281 PHE A C 1
ATOM 2116 O O . PHE A 1 281 ? -80.006 13.479 39.748 1.00 179.93 281 PHE A O 1
ATOM 2118 N N . GLU A 1 282 ? -81.007 12.540 37.967 1.00 179.11 282 GLU A N 1
ATOM 2119 C CA . GLU A 1 282 ? -81.787 11.594 38.760 1.00 177.44 282 GLU A CA 1
ATOM 2120 C C . GLU A 1 282 ? -80.953 10.424 39.278 1.00 171.69 282 GLU A C 1
ATOM 2121 O O . GLU A 1 282 ? -81.126 9.992 40.419 1.00 173.97 282 GLU A O 1
ATOM 2123 N N . GLU A 1 283 ? -80.062 9.910 38.435 1.00 163.57 283 GLU A N 1
ATOM 2124 C CA . GLU A 1 283 ? -79.223 8.767 38.792 1.00 157.44 283 GLU A CA 1
ATOM 2125 C C . GLU A 1 283 ? -78.402 9.041 40.047 1.00 152.87 283 GLU A C 1
ATOM 2126 O O . GLU A 1 283 ? -78.526 8.334 41.047 1.00 156.29 283 GLU A O 1
ATOM 2132 N N . SER A 1 284 ? -77.569 10.073 39.983 1.00 145.36 284 SER A N 1
ATOM 2133 C CA . SER A 1 284 ? -76.772 10.504 41.125 1.00 136.58 284 SER A CA 1
ATOM 2134 C C . SER A 1 284 ? -76.210 11.894 40.861 1.00 127.54 284 SER A C 1
ATOM 2135 O O . SER A 1 284 ? -75.703 12.167 39.774 1.00 123.29 284 SER A O 1
ATOM 2138 N N . ASN A 1 285 ? -76.303 12.771 41.855 1.00 125.41 285 ASN A N 1
ATOM 2139 C CA . ASN A 1 285 ? -75.845 14.146 41.698 1.00 122.46 285 ASN A CA 1
ATOM 2140 C C . ASN A 1 285 ? -74.335 14.289 41.847 1.00 123.48 285 ASN A C 1
ATOM 2141 O O . ASN A 1 285 ? -73.781 15.357 41.585 1.00 124.97 285 ASN A O 1
ATOM 2146 N N . PHE A 1 286 ? -73.670 13.216 42.264 1.00 119.01 286 PHE A N 1
ATOM 2147 C CA . PHE A 1 286 ? -72.232 13.271 42.503 1.00 112.85 286 PHE A CA 1
ATOM 2148 C C . PHE A 1 286 ? -71.565 11.899 42.452 1.00 106.71 286 PHE A C 1
ATOM 2149 O O . PHE A 1 286 ? -72.194 10.877 42.729 1.00 111.51 286 PHE A O 1
ATOM 2157 N N . TYR A 1 287 ? -70.284 11.892 42.096 1.00 97.31 287 TYR A N 1
ATOM 2158 C CA . TYR A 1 287 ? -69.476 10.679 42.113 1.00 92.28 287 TYR A CA 1
ATOM 2159 C C . TYR A 1 287 ? -68.107 10.970 42.718 1.00 90.93 287 TYR A C 1
ATOM 2160 O O . TYR A 1 287 ? -67.478 11.980 42.399 1.00 92.16 287 TYR A O 1
ATOM 2169 N N . GLU A 1 288 ? -67.647 10.083 43.593 1.00 87.53 288 GLU A N 1
ATOM 2170 C CA . GLU A 1 288 ? -66.365 10.269 44.262 1.00 82.33 288 GLU A CA 1
ATOM 2171 C C . GLU A 1 288 ? -65.353 9.215 43.819 1.00 78.90 288 GLU A C 1
ATOM 2172 O O . GLU A 1 288 ? -65.321 8.106 44.351 1.00 83.34 288 GLU A O 1
ATOM 2178 N N . ILE A 1 289 ? -64.529 9.574 42.840 1.00 73.23 289 ILE A N 1
ATOM 2179 C CA . ILE A 1 289 ? -63.559 8.649 42.264 1.00 73.89 289 ILE A CA 1
ATOM 2180 C C . ILE A 1 289 ? -62.263 8.601 43.071 1.00 79.63 289 ILE A C 1
ATOM 2181 O O . ILE A 1 289 ? -61.672 9.635 43.381 1.00 85.25 289 ILE A O 1
ATOM 2186 N N . HIS A 1 290 ? -61.830 7.389 43.406 1.00 77.21 290 HIS A N 1
ATOM 2187 C CA . HIS A 1 290 ? -60.586 7.182 44.135 1.00 73.80 290 HIS A CA 1
ATOM 2188 C C . HIS A 1 290 ? -59.468 6.771 43.181 1.00 73.86 290 HIS A C 1
ATOM 2189 O O . HIS A 1 290 ? -59.471 5.659 42.651 1.00 73.79 290 HIS A O 1
ATOM 2196 N N . ALA A 1 291 ? -58.514 7.674 42.967 1.00 72.55 291 ALA A N 1
ATOM 2197 C CA . ALA A 1 291 ? -57.388 7.402 42.078 1.00 69.81 291 ALA A CA 1
ATOM 2198 C C . ALA A 1 291 ? -56.179 6.898 42.860 1.00 71.61 291 ALA A C 1
ATOM 2199 O O . ALA A 1 291 ? -56.025 7.198 44.044 1.00 73.58 291 ALA A O 1
ATOM 2201 N N . ARG A 1 292 ? -55.321 6.134 42.190 1.00 73.05 292 ARG A N 1
ATOM 2202 C CA . ARG A 1 292 ? -54.166 5.527 42.842 1.00 71.62 292 ARG A CA 1
ATOM 2203 C C . ARG A 1 292 ? -52.969 5.447 41.898 1.00 65.63 292 ARG A C 1
ATOM 2204 O O . ARG A 1 292 ? -53.093 4.989 40.763 1.00 64.20 292 ARG A O 1
ATOM 2212 N N . ALA A 1 293 ? -51.810 5.896 42.374 1.00 66.21 293 ALA A N 1
ATOM 2213 C CA . ALA A 1 293 ? -50.588 5.862 41.576 1.00 66.44 293 ALA A CA 1
ATOM 2214 C C . ALA A 1 293 ? -49.616 4.810 42.101 1.00 69.77 293 ALA A C 1
ATOM 2215 O O . ALA A 1 293 ? -48.848 5.070 43.025 1.00 71.23 293 ALA A O 1
ATOM 2217 N N . ARG A 1 294 ? -49.654 3.625 41.499 1.00 70.49 294 ARG A N 1
ATOM 2218 C CA . ARG A 1 294 ? -48.819 2.509 41.928 1.00 76.90 294 ARG A CA 1
ATOM 2219 C C . ARG A 1 294 ? -47.402 2.611 41.373 1.00 79.58 294 ARG A C 1
ATOM 2220 O O . ARG A 1 294 ? -47.213 2.868 40.186 1.00 78.23 294 ARG A O 1
ATOM 2228 N N . ASP A 1 295 ? -46.410 2.399 42.232 1.00 83.49 295 ASP A N 1
ATOM 2229 C CA . ASP A 1 295 ? -45.012 2.405 41.811 1.00 87.51 295 ASP A CA 1
ATOM 2230 C C . ASP A 1 295 ? -44.660 1.098 41.106 1.00 94.69 295 ASP A C 1
ATOM 2231 O O . ASP A 1 295 ? -45.471 0.173 41.058 1.00 108.42 295 ASP A O 1
ATOM 2236 N N . GLN A 1 296 ? -43.448 1.021 40.564 1.00 89.20 296 GLN A N 1
ATOM 2237 C CA . GLN A 1 296 ? -42.989 -0.198 39.903 1.00 88.50 296 GLN A CA 1
ATOM 2238 C C . GLN A 1 296 ? -41.731 -0.754 40.561 1.00 87.73 296 GLN A C 1
ATOM 2239 O O . GLN A 1 296 ? -41.065 -1.631 40.009 1.00 96.49 296 GLN A O 1
ATOM 2245 N N . GLY A 1 297 ? -41.410 -0.241 41.743 1.00 83.32 297 GLY A N 1
ATOM 2246 C CA . GLY A 1 297 ? -40.243 -0.698 42.472 1.00 83.02 297 GLY A CA 1
ATOM 2247 C C . GLY A 1 297 ? -40.566 -1.816 43.442 1.00 97.90 297 GLY A C 1
ATOM 2248 O O . GLY A 1 297 ? -41.723 -2.201 43.598 1.00 99.71 297 GLY A O 1
ATOM 2249 N N . GLN A 1 298 ? -39.534 -2.342 44.094 1.00 100.10 298 GLN A N 1
ATOM 2250 C CA . GLN A 1 298 ? -39.701 -3.410 45.071 1.00 102.76 298 GLN A CA 1
ATOM 2251 C C . GLN A 1 298 ? -39.045 -3.028 46.396 1.00 107.83 298 GLN A C 1
ATOM 2252 O O . GLN A 1 298 ? -37.819 -2.953 46.481 1.00 118.41 298 GLN A O 1
ATOM 2258 N N . PRO A 1 299 ? -39.859 -2.785 47.438 1.00 103.86 299 PRO A N 1
ATOM 2259 C CA . PRO A 1 299 ? -41.326 -2.865 47.455 1.00 98.86 299 PRO A CA 1
ATOM 2260 C C . PRO A 1 299 ? -42.000 -1.724 46.696 1.00 91.65 299 PRO A C 1
ATOM 2261 O O . PRO A 1 299 ? -41.374 -0.698 46.436 1.00 90.13 299 PRO A O 1
ATOM 2265 N N . ALA A 1 300 ? -43.267 -1.915 46.347 1.00 88.99 300 ALA A N 1
ATOM 2266 C CA . ALA A 1 300 ? -44.012 -0.914 45.595 1.00 84.36 300 ALA A CA 1
ATOM 2267 C C . ALA A 1 300 ? -44.573 0.165 46.512 1.00 81.67 300 ALA A C 1
ATOM 2268 O O . ALA A 1 300 ? -45.059 -0.125 47.605 1.00 85.61 300 ALA A O 1
ATOM 2270 N N . MET A 1 301 ? -44.494 1.411 46.059 1.00 75.40 301 MET A N 1
ATOM 2271 C CA . MET A 1 301 ? -45.062 2.539 46.786 1.00 70.96 301 MET A CA 1
ATOM 2272 C C . MET A 1 301 ? -46.302 3.047 46.057 1.00 67.90 301 MET A C 1
ATOM 2273 O O . MET A 1 301 ? -46.526 2.703 44.898 1.00 67.97 301 MET A O 1
ATOM 2278 N N . GLU A 1 302 ? -47.111 3.862 46.725 1.00 68.70 302 GLU A N 1
ATOM 2279 C CA . GLU A 1 302 ? -48.315 4.382 46.086 1.00 70.06 302 GLU A CA 1
ATOM 2280 C C . GLU A 1 302 ? -48.809 5.689 46.694 1.00 69.06 302 GLU A C 1
ATOM 2281 O O . GLU A 1 302 ? -48.631 5.947 47.884 1.00 63.57 302 GLU A O 1
ATOM 2287 N N . GLY A 1 303 ? -49.429 6.510 45.852 1.00 69.64 303 GLY A N 1
ATOM 2288 C CA . GLY A 1 303 ? -50.069 7.737 46.288 1.00 68.68 303 GLY A CA 1
ATOM 2289 C C . GLY A 1 303 ? -51.552 7.676 45.987 1.00 72.11 303 GLY A C 1
ATOM 2290 O O . GLY A 1 303 ? -52.004 6.783 45.270 1.00 74.02 303 GLY A O 1
ATOM 2291 N N . HIS A 1 304 ? -52.314 8.619 46.530 1.00 77.18 304 HIS A N 1
ATOM 2292 C CA . HIS A 1 304 ? -53.764 8.582 46.379 1.00 76.44 304 HIS A CA 1
ATOM 2293 C C . HIS A 1 304 ? -54.369 9.958 46.127 1.00 79.32 304 HIS A C 1
ATOM 2294 O O . HIS A 1 304 ? -53.980 10.948 46.748 1.00 80.27 304 HIS A O 1
ATOM 2301 N N . CYS A 1 305 ? -55.327 10.005 45.208 1.00 82.03 305 CYS A N 1
ATOM 2302 C CA . CYS A 1 305 ? -56.047 11.233 44.898 1.00 77.24 305 CYS A CA 1
ATOM 2303 C C . CYS A 1 305 ? -57.539 10.960 44.807 1.00 81.69 305 CYS A C 1
ATOM 2304 O O . CYS A 1 305 ? -57.980 10.132 44.010 1.00 86.09 305 CYS A O 1
ATOM 2307 N N . VAL A 1 306 ? -58.317 11.653 45.630 1.00 79.72 306 VAL A N 1
ATOM 2308 C CA . VAL A 1 306 ? -59.765 11.514 45.589 1.00 74.42 306 VAL A CA 1
ATOM 2309 C C . VAL A 1 306 ? -60.373 12.575 44.680 1.00 73.49 306 VAL A C 1
ATOM 2310 O O . VAL A 1 306 ? -60.193 13.772 44.902 1.00 73.83 306 VAL A O 1
ATOM 2314 N N . ILE A 1 307 ? -61.085 12.128 43.651 1.00 73.93 307 ILE A N 1
ATOM 2315 C CA . ILE A 1 307 ? -61.708 13.043 42.703 1.00 78.35 307 ILE A CA 1
ATOM 2316 C C . ILE A 1 307 ? -63.211 13.139 42.924 1.00 76.70 307 ILE A C 1
ATOM 2317 O O . ILE A 1 307 ? -63.930 12.145 42.824 1.00 77.35 307 ILE A O 1
ATOM 2322 N N . GLN A 1 308 ? -63.679 14.345 43.227 1.00 77.45 308 GLN A N 1
ATOM 2323 C CA . GLN A 1 308 ? -65.101 14.589 43.430 1.00 82.01 308 GLN A CA 1
ATOM 2324 C C . GLN A 1 308 ? -65.740 15.130 42.156 1.00 80.06 308 GLN A C 1
ATOM 2325 O O . GLN A 1 308 ? -65.405 16.221 41.695 1.00 80.75 308 GLN A O 1
ATOM 2331 N N . VAL A 1 309 ? -66.659 14.354 41.591 1.00 77.83 309 VAL A N 1
ATOM 2332 C CA . VAL A 1 309 ? -67.323 14.730 40.349 1.00 80.63 309 VAL A CA 1
ATOM 2333 C C . VAL A 1 309 ? -68.759 15.172 40.604 1.00 88.65 309 VAL A C 1
ATOM 2334 O O . VAL A 1 309 ? -69.592 14.379 41.037 1.00 88.31 309 VAL A O 1
ATOM 2338 N N . ASP A 1 310 ? -69.041 16.443 40.333 1.00 98.16 310 ASP A N 1
ATOM 2339 C CA . ASP A 1 310 ? -70.378 16.996 40.525 1.00 101.96 310 ASP A CA 1
ATOM 2340 C C . ASP A 1 310 ? -71.126 17.103 39.200 1.00 100.17 310 ASP A C 1
ATOM 2341 O O . ASP A 1 310 ? -70.552 17.489 38.184 1.00 92.78 310 ASP A O 1
ATOM 2346 N N . VAL A 1 311 ? -72.409 16.757 39.216 1.00 107.20 311 VAL A N 1
ATOM 2347 C CA . VAL A 1 311 ? -73.236 16.847 38.018 1.00 105.50 311 VAL A CA 1
ATOM 2348 C C . VAL A 1 311 ? -74.602 17.446 38.335 1.00 101.12 311 VAL A C 1
ATOM 2349 O O . VAL A 1 311 ? -74.819 18.644 38.159 1.00 99.68 311 VAL A O 1
#

Solvent-accessible surface area: 17042 Å² total; per-residue (Å²): 166,21,168,27,62,7,72,2,45,18,117,73,56,48,124,14,8,49,0,5,132,73,54,44,11,161,59,98,54,7,119,72,54,145,12,93,24,25,63,170,104,21,30,128,49,2,55,28,40,89,143,68,0,8,0,21,3,46,100,100,3,50,4,27,88,64,31,28,95,51,128,63,3,67,29,68,8,78,0,10,4,30,130,100,126,85,106,17,133,0,34,0,61,4,71,38,71,24,56,37,56,7,58,26,98,44,105,87,64,96,12,166,6,43,8,71,15,62,81,50,32,146,42,98,9,52,21,7,119,12,63,7,27,55,105,25,45,26,53,96,14,61,31,32,140,57,72,25,10,38,44,73,49,39,92,83,196,113,48,87,29,79,2,29,0,25,2,100,111,83,3,46,49,53,105,79,46,111,14,111,6,54,2,26,0,19,1,32,10,141,115,58,93,62,15,80,4,58,1,14,0,35,6,73,37,46,12,68,45,45,2,86,13,148,40,88,88,60,184,40,56,12,86,97,126,16,82,99,46,54,72,30,24,152,10,71,11,84,22,70,10,96,51,79,26,15,111,34,58,12,39,29,3,109,183,19,61,131,78,11,93,104,12,1,23,22,63,72,93,50,0,7,0,60,1,100,8,110,13,46,58,98,102,32,90,143,21,110,0,66,0,19,0,93,5,79,7,174,105,51,62,62,9,84,1,45,0,57,2,80,44

Foldseek 3Di:
DAEWEDEAQDDWPAFTFQQCVVVVHDDCQCVVFVKDKDDPVLPPQWDQDSVRRTITGHDHHDQCVQQFADQWAWDWIWIFTVDPTDIDIHTYTYDWDLPWEKAFPDQEAEAEAELPDDFFDKAWDTFIWTRTYDQSIWDDKDKPDDDFWDKDWDQDDPRGITIIITTHDGHDVLVPQKDWMKIKIWGRDVVIHIGIYIYMYGYDFDLPWAKEWPDQEAEDEDDQPDDFPDWPDWIDIFASTDDLSTAKFKDWDPPADPVCCVQWDADRHRRIITGHDHGHCVVDQKDKTKMKIWGRDVVIHMYIYIYIYGD

Secondary structure (DSSP, 8-state):
-EEEEEETTPPTT-EEEETTGGGT--TTHHHHTT-EESSTTGGGTEEE-SSS-EEEESS---HHHHTTT-SS-EEEEEEEETTTTEEEEEEEEEE-------B-S-SEEEEEEETTPPTT-EEE-PPPB----TTSSEEEEEE---SSEEEEEEEETTTEEEEEEEE-S---TTT-SEEE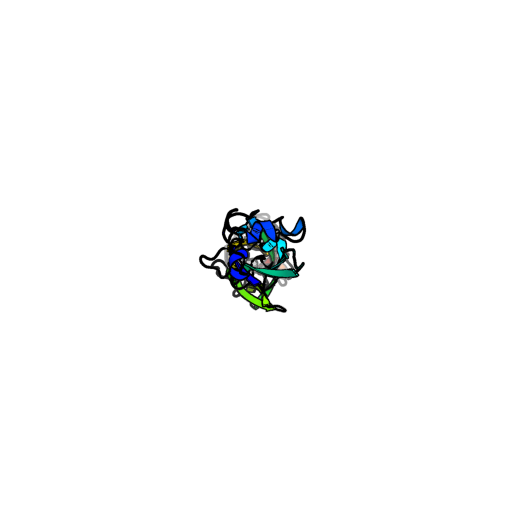EEEEEEESSSS--EEEEEEEEEEE-------EES-SEEEEE--TT--TT-EEEE--EE--SSGGGT-EEEEE-TT--HHHHHHEEE-TTT-EEEE-S---TTT-SEEEEEEEEEE-SSS--EEEEEEEEE-

CATH classification: 2.60.40.60 (+2 more: 2.60.40.60, 2.60.40.60)

Organism: Mus musculus (NCBI:txid10090)

Sequence (311 aa):
QLRYSVVEESEPGTLVGNVAQDLGLKGTDLLSRRLRLGSEENGRYFSLSLVSGALAVSQKIDRESLCGASTSCLLPVQVVTEHPLELTRVEVEILDLNDNSPSFATPDREMRISESAAPGARFPLDSAQDPDVGTNTVSFYTLSPNSHFSLHVKTLKDGKLFPELVLEQQLDRETQARHQLVLTAVDGGTPARSGTSLISVIVLDVNDNAPTFQSSVLRVGLPENTPPGTLLLRLNATDPDEGTNGQLDYSFGDHTSETVKNLFGLDPSSGAIHVLGPVDFEESNFYEIHARARDQGQPAMEGHCVIQVDV

InterPro domains:
  IPR002126 Cadherin-like [PF00028] (139-233)
  IPR002126 Cadherin-like [PF00028] (251-340)
  IPR002126 Cadherin-like [PF00028] (359-444)
  IPR002126 Cadherin-like [PF00028] (459-555)
  IPR002126 Cadherin-like [PF00028] (581-664)
  IPR002126 Cadherin-like [PR00205] (73-92)
  IPR002126 Cadherin-like [PR00205] (242-271)
  IPR002126 Cadherin-like [PR00205] (419-431)
  IPR002126 Cadherin-like [PR00205] (433-452)
  IPR002126 Cadherin-like [PR00205] (452-465)
  IPR002126 Cadherin-like [PR00205] (512-538)
  IPR002126 Cadherin-like [PR00205] (546-563)
  IPR002126 Cadherin-like [PS50268] (27-133)
  IPR002126 Cadherin-like [PS50268] (134-242)
  IPR002126 Cadherin-like [PS50268] (243-350)
  IPR002126 Cadherin-like [PS50268] (359-454)
  IPR002126 Cadherin-like [PS50268] (455-564)
  IPR002126 Cadherin-like [PS50268] (579-677)
  IPR002126 Cadherin-like [SM00112] (54-131)
  IPR002126 Cadherin-like [SM00112] (155-240)

Radius of gyration: 40.52 Å; Cα contacts (8 Å, |Δi|>4): 718; chains: 1; bounding box: 135×27×42 Å

B-factor: mean 87.76, std 20.53, range [46.18, 179.93]

Nearest PDB structures (foldseek):
  4zpq-assembly3_C  TM=9.787E-01  e=6.437E-59  Mus musculus
  7jgz-assembly1_A-2  TM=9.140E-01  e=1.290E-43  Mus musculus
  4zi8-assembly1_A  TM=8.864E-01  e=3.205E-41  Mus musculus
  5dzw-assembly1_A-2  TM=8.892E-01  e=9.350E-38  Mus musculus
  5dzv-assembly1_A  TM=8.758E-01  e=6.427E-38  Mus musculus